Protein AF-A0A1S1JTV0-F1 (afdb_monomer)

Secondary structure (DSSP, 8-state):
--HHHHHHHHHHHHHHHT----------S-TTTTTGGGSTTS-----STTTTTHHHHHHHHHHHT-SSHHHHHHHHHHHHHTT-HHHHHHHHHHHHHHHHTTTTPPPP--HHHHHHHHHHHHHHHHHHH----TT--SHHHHHHHHHHHHHHHHHHHHHHHHHHHHHHHHHHHHHHHHHHHHHHHHHHHHHHHHHHHHHHHTSTTTHHHHHHHHHHHHHHHHHHHHHHHHHHHHHHHHHHHHHHHHHHHHHHHHHHHHT----

Foldseek 3Di:
DDPVVVVVVVVVVVVVVVDDDDDDDDDDDPPCPVPVVPPPPPQDDDDDPCPPQHLVNLVVVLVVLPFWLSSLVSLLVLCVVLVLVLLNVLSVVLNVLCVVLVTPDQQDQLVVLVVLLVVLVVVLVVLVVPADDPVDDDDVSVVSVVVSVLSSVLSNVSSVLSVLLSVLSNQLSVLSVVLRVLSRVLSVQSSSLSVQLSSLVVPPPCSPVVSNVSSCVSSVVSVVSSVVSVVVSVVSVVSSVVSNVVSVVVVVVSVVVVPPPPD

Nearest PDB structures (foldseek):
  4hks-assembly1_A  TM=3.734E-01  e=1.812E-01  Drosophila melanogaster
  8otz-assembly1_DQ  TM=3.461E-01  e=1.768E+00  Bos taurus
  6mrt-assembly1_A  TM=2.629E-01  e=1.528E+00  Escherichia coli K-12
  9cpb-assembly1_5T  TM=3.476E-01  e=4.439E+00  Bos taurus
  8f7n-assembly1_A-2  TM=2.413E-01  e=1.200E+00  Sinorhizobium meliloti

Solvent-accessible surface area (backbone atoms only — not comparable to full-atom values): 14489 Å² total; per-residue (Å²): 135,58,75,65,57,57,52,52,50,53,53,50,51,54,54,54,75,70,55,80,88,82,89,84,94,78,93,71,99,66,88,59,75,82,66,61,79,74,63,79,84,74,83,84,85,81,86,70,86,55,71,84,50,46,70,64,41,57,48,52,50,38,60,74,54,39,78,52,66,57,22,32,53,52,40,28,53,51,19,54,77,58,67,35,61,54,36,23,51,40,29,51,51,44,42,51,52,40,51,74,66,55,54,88,60,80,67,64,58,41,61,71,33,55,54,45,24,55,49,28,48,54,50,21,60,52,43,70,67,65,57,73,51,97,92,46,72,60,72,68,36,52,54,47,47,54,55,41,52,55,50,28,54,51,28,59,50,50,26,57,45,28,47,51,41,24,51,28,39,36,52,32,30,51,43,48,51,54,35,48,50,49,37,39,49,36,36,47,57,47,45,63,48,42,55,59,32,43,57,27,52,69,39,92,84,59,19,54,59,55,21,52,51,51,32,48,51,53,30,51,55,36,51,52,53,42,52,54,39,52,49,55,34,50,54,35,47,51,53,25,50,51,46,44,52,51,37,49,52,50,52,50,52,56,53,51,67,73,62,72,75,85,121

Sequence (263 aa):
MGLFDTYSDTMKNIGRFLQPPIPIAMPGPFGVMAEAGESITSVFSTIDTIREHGVDGLWNAASDVGEGLAATEFLLSKARIAKADILAAGLKSVLGMQVLCGGNAKPEMAQGYSDSAQRFNVVADNLEKAVPGAGWSGPAARAYTEANTNQVQRARTMPDIDLDVVMAVSMEANQLQTTRDVLSESATVMGNAIAPVLALQAIPRYGKMFAKTLEAGVTGSCIAGCLLHMEHLTEASEKATQSINNATQLYDQLANSCYSINM

Organism: NCBI:txid1908205

pLDDT: mean 71.17, std 21.61, range [22.73, 93.44]

Mean predicted aligned error: 13.83 Å

Radius of gyration: 29.22 Å; Cα contacts (8 Å, |Δi|>4): 218; chains: 1; bounding box: 70×44×88 Å

Structure (mmCIF, N/CA/C/O backbone):
data_AF-A0A1S1JTV0-F1
#
_entry.id   AF-A0A1S1JTV0-F1
#
loop_
_atom_site.group_PDB
_atom_site.id
_atom_site.type_symbol
_atom_site.label_atom_id
_atom_site.label_alt_id
_atom_site.label_comp_id
_atom_site.label_asym_id
_atom_site.label_entity_id
_atom_site.label_seq_id
_atom_site.pdbx_PDB_ins_code
_atom_site.Cartn_x
_atom_site.Cartn_y
_atom_site.Cartn_z
_atom_site.occupancy
_atom_site.B_iso_or_equiv
_atom_site.auth_seq_id
_atom_site.auth_comp_id
_atom_site.auth_asym_id
_atom_site.auth_atom_id
_atom_site.pdbx_PDB_model_num
ATOM 1 N N . MET A 1 1 ? -14.333 1.471 -29.746 1.00 38.50 1 MET A N 1
ATOM 2 C CA . MET A 1 1 ? -13.569 2.673 -29.352 1.00 38.50 1 MET A CA 1
ATOM 3 C C . MET A 1 1 ? -12.110 2.366 -29.618 1.00 38.50 1 MET A C 1
ATOM 5 O O . MET A 1 1 ? -11.703 1.252 -29.312 1.00 38.50 1 MET A O 1
ATOM 9 N N . GLY A 1 2 ? -11.411 3.221 -30.364 1.00 31.17 2 GLY A N 1
ATOM 10 C CA . GLY A 1 2 ? -10.157 2.848 -31.023 1.00 31.17 2 GLY A CA 1
ATOM 11 C C . GLY A 1 2 ? -8.948 2.969 -30.099 1.00 31.17 2 GLY A C 1
ATOM 12 O O . GLY A 1 2 ? -8.879 3.890 -29.300 1.00 31.17 2 GLY A O 1
ATOM 13 N N . LEU A 1 3 ? -7.965 2.078 -30.262 1.00 27.91 3 LEU A N 1
ATOM 14 C CA . LEU A 1 3 ? -6.668 2.072 -29.558 1.00 27.91 3 LEU A CA 1
ATOM 15 C C . LEU A 1 3 ? -5.930 3.434 -29.619 1.00 27.91 3 LEU A C 1
ATOM 17 O O . LEU A 1 3 ? -5.157 3.784 -28.731 1.00 27.91 3 LEU A O 1
ATOM 21 N N . PHE A 1 4 ? -6.200 4.218 -30.668 1.00 26.89 4 PHE A N 1
ATOM 22 C CA . PHE A 1 4 ? -5.688 5.576 -30.862 1.00 26.89 4 PHE A CA 1
ATOM 23 C C . PHE A 1 4 ? -6.325 6.615 -29.925 1.00 26.89 4 PHE A C 1
ATOM 25 O O . PHE A 1 4 ? -5.659 7.589 -29.578 1.00 26.89 4 PHE A O 1
ATOM 32 N N . ASP A 1 5 ? -7.566 6.399 -29.479 1.00 32.91 5 ASP A N 1
ATOM 33 C CA . ASP A 1 5 ? -8.238 7.268 -28.505 1.00 32.91 5 ASP A CA 1
ATOM 34 C C . ASP A 1 5 ? -7.593 7.092 -27.124 1.00 32.91 5 ASP A C 1
ATOM 36 O O . ASP A 1 5 ? -7.269 8.074 -26.461 1.00 32.91 5 ASP A O 1
ATOM 40 N N . THR A 1 6 ? -7.274 5.846 -26.748 1.00 37.53 6 THR A N 1
ATOM 41 C CA . THR A 1 6 ? -6.560 5.527 -25.502 1.00 37.53 6 THR A CA 1
ATOM 42 C C . THR A 1 6 ? -5.140 6.098 -25.504 1.00 37.53 6 THR A C 1
ATOM 44 O O . THR A 1 6 ? -4.738 6.720 -24.529 1.00 37.53 6 THR A O 1
ATOM 47 N N . TYR A 1 7 ? -4.405 5.991 -26.619 1.00 31.14 7 TYR A N 1
ATOM 48 C CA . TYR A 1 7 ? -3.082 6.614 -26.775 1.00 31.14 7 TYR A CA 1
ATOM 49 C C . TYR A 1 7 ? -3.138 8.152 -26.701 1.00 31.14 7 TYR A C 1
ATOM 51 O O . TYR A 1 7 ? -2.287 8.777 -26.066 1.00 31.14 7 TYR A O 1
ATOM 59 N N . SER A 1 8 ? -4.155 8.773 -27.316 1.00 31.23 8 SER A N 1
ATOM 60 C CA . SER A 1 8 ? -4.372 10.225 -27.249 1.00 31.23 8 SER A CA 1
ATOM 61 C C . SER A 1 8 ? -4.673 10.688 -25.824 1.00 31.23 8 SER A C 1
ATOM 63 O O . SER A 1 8 ? -4.153 11.720 -25.401 1.00 31.23 8 SER A O 1
ATOM 65 N N . ASP A 1 9 ? -5.454 9.918 -25.069 1.00 37.25 9 ASP A N 1
ATOM 66 C CA . ASP A 1 9 ? -5.807 10.244 -23.689 1.00 37.25 9 ASP A CA 1
ATOM 67 C C . ASP A 1 9 ? -4.634 10.038 -22.721 1.00 37.25 9 ASP A C 1
ATOM 69 O O . ASP A 1 9 ? -4.403 10.887 -21.857 1.00 37.25 9 ASP A O 1
ATOM 73 N N . THR A 1 10 ? -3.808 9.004 -22.916 1.00 36.06 10 THR A N 1
ATOM 74 C CA . THR A 1 10 ? -2.564 8.821 -22.150 1.00 36.06 10 THR A CA 1
ATOM 75 C C . THR A 1 10 ? -1.565 9.949 -22.431 1.00 36.06 10 THR A C 1
ATOM 77 O O . THR A 1 10 ? -1.016 10.531 -21.497 1.00 36.06 10 THR A O 1
ATOM 80 N N . MET A 1 11 ? -1.387 10.354 -23.694 1.00 35.28 11 MET A N 1
ATOM 81 C CA . MET A 1 11 ? -0.498 11.471 -24.054 1.00 35.28 11 MET A CA 1
ATOM 82 C C . MET A 1 11 ? -1.031 12.833 -23.576 1.00 35.28 11 MET A C 1
ATOM 84 O O . MET A 1 11 ? -0.248 13.697 -23.177 1.00 35.28 11 MET A O 1
ATOM 88 N N . LYS A 1 12 ? -2.357 13.030 -23.541 1.00 35.47 12 LYS A N 1
ATOM 89 C CA . LYS A 1 12 ? -2.983 14.224 -22.944 1.00 35.47 12 LYS A CA 1
ATOM 90 C C . LYS A 1 12 ? -2.821 14.269 -21.426 1.00 35.47 12 LYS A C 1
ATOM 92 O O . LYS A 1 12 ? -2.589 15.349 -20.889 1.00 35.47 12 LYS A O 1
ATOM 97 N N . ASN A 1 13 ? -2.904 13.131 -20.739 1.00 37.97 13 ASN A N 1
ATOM 98 C CA . ASN A 1 13 ? -2.671 13.061 -19.295 1.00 37.97 13 ASN A CA 1
ATOM 99 C C . ASN A 1 13 ? -1.207 13.342 -18.937 1.00 37.97 13 ASN A C 1
ATOM 101 O O . ASN A 1 13 ? -0.953 14.100 -18.003 1.00 37.97 13 ASN A O 1
ATOM 105 N N . ILE A 1 14 ? -0.260 12.858 -19.745 1.00 36.28 14 ILE A N 1
ATOM 106 C CA . ILE A 1 14 ? 1.164 13.210 -19.630 1.00 36.28 14 ILE A CA 1
ATOM 107 C C . ILE A 1 14 ? 1.372 14.722 -19.842 1.00 36.28 14 ILE A C 1
ATOM 109 O O . ILE A 1 14 ? 2.068 15.367 -19.061 1.00 36.28 14 ILE A O 1
ATOM 113 N N . GLY A 1 15 ? 0.708 15.328 -20.834 1.00 30.67 15 GLY A N 1
ATOM 114 C CA . GLY A 1 15 ? 0.749 16.781 -21.061 1.00 30.67 15 GLY A CA 1
ATOM 115 C C . GLY A 1 15 ? 0.132 17.610 -19.925 1.00 30.67 15 GLY A C 1
ATOM 116 O O . GLY A 1 15 ? 0.598 18.712 -19.638 1.00 30.67 15 GLY A O 1
ATOM 117 N N . ARG A 1 16 ? -0.879 17.070 -19.236 1.00 34.16 16 ARG A N 1
ATOM 118 C CA . ARG A 1 16 ? -1.535 17.710 -18.085 1.00 34.16 16 ARG A CA 1
ATOM 119 C C . ARG A 1 16 ? -0.686 17.643 -16.814 1.00 34.16 16 ARG A C 1
ATOM 121 O O . ARG A 1 16 ? -0.723 18.580 -16.027 1.00 34.16 16 ARG A O 1
ATOM 128 N N . PHE A 1 17 ? 0.106 16.583 -16.645 1.00 34.81 17 PHE A N 1
ATOM 129 C CA . PHE A 1 17 ? 1.065 16.443 -15.541 1.00 34.81 17 PHE A CA 1
ATOM 130 C C . PHE A 1 17 ? 2.277 17.386 -15.688 1.00 34.81 17 PHE A C 1
ATOM 132 O O . PHE A 1 17 ? 2.955 17.693 -14.711 1.00 34.81 17 PHE A O 1
ATOM 139 N N . LEU A 1 18 ? 2.527 17.883 -16.906 1.00 31.80 18 LEU A N 1
ATOM 140 C CA . LEU A 1 18 ? 3.621 18.804 -17.238 1.00 31.80 18 LEU A CA 1
ATOM 141 C C . LEU A 1 18 ? 3.214 20.291 -17.254 1.00 31.80 18 LEU A C 1
ATOM 143 O O . LEU A 1 18 ? 4.085 21.148 -17.398 1.00 31.80 18 LEU A O 1
ATOM 147 N N . GLN A 1 19 ? 1.927 20.629 -17.095 1.00 30.02 19 GLN A N 1
ATOM 148 C CA . GLN A 1 19 ? 1.470 22.020 -16.969 1.00 30.02 19 GLN A CA 1
ATOM 149 C C . GLN A 1 19 ? 1.310 22.418 -15.491 1.00 30.02 19 GLN A C 1
ATOM 151 O O . GLN A 1 19 ? 0.407 21.917 -14.820 1.00 30.02 19 GLN A O 1
ATOM 156 N N . PRO A 1 20 ? 2.132 23.344 -14.964 1.00 33.22 20 PRO A N 1
ATOM 157 C CA . PRO A 1 20 ? 2.007 23.791 -13.581 1.00 33.22 20 PRO A CA 1
ATOM 158 C C . PRO A 1 20 ? 0.899 24.853 -13.419 1.00 33.22 20 PRO A C 1
ATOM 160 O O . PRO A 1 20 ? 0.791 25.753 -14.257 1.00 33.22 20 PRO A O 1
ATOM 163 N N . PRO A 1 21 ? 0.135 24.865 -12.309 1.00 31.55 21 PRO A N 1
ATOM 164 C CA . PRO A 1 21 ? -0.596 26.051 -11.878 1.00 31.55 21 PRO A CA 1
ATOM 165 C C . PRO A 1 21 ? 0.337 26.974 -11.052 1.00 31.55 21 PRO A C 1
ATOM 167 O O . PRO A 1 21 ? 0.593 26.731 -9.882 1.00 31.55 21 PRO A O 1
ATOM 170 N N . ILE A 1 22 ? 0.901 27.980 -11.736 1.00 31.41 22 ILE A N 1
ATOM 171 C CA . ILE A 1 22 ? 1.460 29.320 -11.366 1.00 31.41 22 ILE A CA 1
ATOM 172 C C . ILE A 1 22 ? 1.369 29.787 -9.869 1.00 31.41 22 ILE A C 1
ATOM 174 O O . ILE A 1 22 ? 0.346 29.493 -9.254 1.00 31.41 22 ILE A O 1
ATOM 178 N N . PRO A 1 23 ? 2.224 30.704 -9.303 1.00 41.50 23 PRO A N 1
ATOM 179 C CA . PRO A 1 23 ? 3.611 31.158 -9.592 1.00 41.50 23 PRO A CA 1
ATOM 180 C C . PRO A 1 23 ? 4.538 31.211 -8.339 1.00 41.50 23 PRO A C 1
ATOM 182 O O . PRO A 1 23 ? 4.196 31.899 -7.385 1.00 41.50 23 PRO A O 1
ATOM 185 N N . ILE A 1 24 ? 5.782 30.709 -8.363 1.00 27.44 24 ILE A N 1
ATOM 186 C CA . ILE A 1 24 ? 6.882 31.328 -7.577 1.00 27.44 24 ILE A CA 1
ATOM 187 C C . ILE A 1 24 ? 8.195 31.195 -8.354 1.00 27.44 24 ILE A C 1
ATOM 189 O O . ILE A 1 24 ? 8.601 30.111 -8.762 1.00 27.44 24 ILE A O 1
ATOM 193 N N . ALA A 1 25 ? 8.840 32.337 -8.573 1.00 29.66 25 ALA A N 1
ATOM 194 C CA . ALA A 1 25 ? 10.136 32.472 -9.209 1.00 29.66 25 ALA A CA 1
ATOM 195 C C . ALA A 1 25 ? 11.263 31.853 -8.363 1.00 29.66 25 ALA A C 1
ATOM 197 O O . ALA A 1 25 ? 11.464 32.270 -7.227 1.00 29.66 25 ALA A O 1
ATOM 198 N N . MET A 1 26 ? 12.057 30.956 -8.955 1.00 24.81 26 MET A N 1
ATOM 199 C CA . MET A 1 26 ? 13.500 30.838 -8.700 1.00 24.81 26 MET A CA 1
ATOM 200 C C . MET A 1 26 ? 14.219 30.302 -9.955 1.00 24.81 26 MET A C 1
ATOM 202 O O . MET A 1 26 ? 13.713 29.380 -10.594 1.00 24.81 26 MET A O 1
ATOM 206 N N . PRO A 1 27 ? 15.384 30.862 -10.333 1.00 33.38 27 PRO A N 1
ATOM 207 C CA . PRO A 1 27 ? 16.149 30.436 -11.501 1.00 33.38 27 PRO A CA 1
ATOM 208 C C . PRO A 1 27 ? 17.120 29.292 -11.139 1.00 33.38 27 PRO A C 1
ATOM 210 O O . PRO A 1 27 ? 17.945 29.436 -10.240 1.00 33.38 27 PRO A O 1
ATOM 213 N N . GLY A 1 28 ? 17.045 28.161 -11.849 1.00 22.73 28 GLY A N 1
ATOM 214 C CA . GLY A 1 28 ? 17.923 26.987 -11.691 1.00 22.73 28 GLY A CA 1
ATOM 215 C C . GLY A 1 28 ? 17.725 25.968 -12.831 1.00 22.73 28 GLY A C 1
ATOM 216 O O . GLY A 1 28 ? 16.690 25.995 -13.489 1.00 22.73 28 GLY A O 1
ATOM 217 N N . PRO A 1 29 ? 18.698 25.089 -13.127 1.00 29.70 29 PRO A N 1
ATOM 218 C CA . PRO A 1 29 ? 19.276 24.859 -14.463 1.00 29.70 29 PRO A CA 1
ATOM 219 C C . PRO A 1 29 ? 18.496 23.921 -15.409 1.00 29.70 29 PRO A C 1
ATOM 221 O O . PRO A 1 29 ? 19.083 23.347 -16.322 1.00 29.70 29 PRO A O 1
ATOM 224 N N . PHE A 1 30 ? 17.183 23.764 -15.238 1.00 30.16 30 PHE A N 1
ATOM 225 C CA . PHE A 1 30 ? 16.369 22.802 -15.999 1.00 30.16 30 PHE A CA 1
ATOM 226 C C . PHE A 1 30 ? 15.360 23.453 -16.955 1.00 30.16 30 PHE A C 1
ATOM 228 O O . PHE A 1 30 ? 14.289 22.912 -17.221 1.00 30.16 30 PHE A O 1
ATOM 235 N N . GLY A 1 31 ? 15.733 24.589 -17.547 1.00 24.83 31 GLY A N 1
ATOM 236 C CA . GLY A 1 31 ? 14.949 25.304 -18.565 1.00 24.83 31 GLY A CA 1
ATOM 237 C C . GLY A 1 31 ? 14.823 24.612 -19.932 1.00 24.83 31 GLY A C 1
ATOM 238 O O . GLY A 1 31 ? 14.544 25.293 -20.908 1.00 24.83 31 GLY A O 1
ATOM 239 N N . VAL A 1 32 ? 15.027 23.295 -20.033 1.00 30.75 32 VAL A N 1
ATOM 240 C CA . VAL A 1 32 ? 14.994 22.542 -21.307 1.00 30.75 32 VAL A CA 1
ATOM 241 C C . VAL A 1 32 ? 13.935 21.434 -21.359 1.00 30.75 32 VAL A C 1
ATOM 243 O O . VAL A 1 32 ? 13.793 20.767 -22.380 1.00 30.75 32 VAL A O 1
ATOM 246 N N . MET A 1 33 ? 13.113 21.262 -20.317 1.00 32.97 33 MET A N 1
ATOM 247 C CA . MET A 1 33 ? 12.036 20.254 -20.339 1.00 32.97 33 MET A CA 1
ATOM 248 C C . MET A 1 33 ? 10.799 20.662 -21.162 1.00 32.97 33 MET A C 1
ATOM 250 O O . MET A 1 33 ? 9.911 19.840 -21.360 1.00 32.97 33 MET A O 1
ATOM 254 N N . ALA A 1 34 ? 10.752 21.887 -21.699 1.00 31.48 34 ALA A N 1
ATOM 255 C CA . ALA A 1 34 ? 9.715 22.307 -22.648 1.00 31.48 34 ALA A CA 1
ATOM 256 C C . ALA A 1 34 ? 10.050 21.971 -24.119 1.00 31.48 34 ALA A C 1
ATOM 258 O O . ALA A 1 34 ? 9.148 21.964 -24.949 1.00 31.48 34 ALA A O 1
ATOM 259 N N . GLU A 1 35 ? 11.305 21.639 -24.452 1.00 33.12 35 GLU A N 1
ATOM 260 C CA . GLU A 1 35 ? 11.730 21.352 -25.839 1.00 33.12 35 GLU A CA 1
ATOM 261 C C . GLU A 1 35 ? 11.886 19.851 -26.151 1.00 33.12 35 GLU A C 1
ATOM 263 O O . GLU A 1 35 ? 12.004 19.462 -27.310 1.00 33.12 35 GLU A O 1
ATOM 268 N N . ALA A 1 36 ? 11.826 18.964 -25.151 1.00 35.62 36 ALA A N 1
ATOM 269 C CA . ALA A 1 36 ? 11.926 17.516 -25.383 1.00 35.62 36 ALA A CA 1
ATOM 270 C C . ALA A 1 36 ? 10.631 16.884 -25.943 1.00 35.62 36 ALA A C 1
ATOM 272 O O . ALA A 1 36 ? 10.678 15.787 -26.508 1.00 35.62 36 ALA A O 1
ATOM 273 N N . GLY A 1 37 ? 9.493 17.582 -25.827 1.00 29.94 37 GLY A N 1
ATOM 274 C CA . GLY A 1 37 ? 8.170 17.115 -26.260 1.00 29.94 37 GLY A CA 1
ATOM 275 C C . GLY A 1 37 ? 7.989 16.988 -27.777 1.00 29.94 37 GLY A C 1
ATOM 276 O O . GLY A 1 37 ? 7.089 16.279 -28.217 1.00 29.94 37 GLY A O 1
ATOM 277 N N . GLU A 1 38 ? 8.858 17.603 -28.585 1.00 31.27 38 GLU A N 1
ATOM 278 C CA . GLU A 1 38 ? 8.743 17.577 -30.052 1.00 31.27 38 GLU A CA 1
ATOM 279 C C . GLU A 1 38 ? 9.605 16.497 -30.738 1.00 31.27 38 GLU A C 1
ATOM 281 O O . GLU A 1 38 ? 9.455 16.255 -31.934 1.00 31.27 38 GLU A O 1
ATOM 286 N N . SER A 1 39 ? 10.487 15.790 -30.015 1.00 35.34 39 SER A N 1
ATOM 287 C CA . SER A 1 39 ? 11.454 14.867 -30.649 1.00 35.34 39 SER A CA 1
ATOM 288 C C . SER A 1 39 ? 10.987 13.408 -30.798 1.00 35.34 39 SER A C 1
ATOM 290 O O . SER A 1 39 ? 11.610 12.632 -31.526 1.00 35.34 39 SER A O 1
ATOM 292 N N . ILE A 1 40 ? 9.872 13.026 -30.162 1.00 38.97 40 ILE A N 1
ATOM 293 C CA . ILE A 1 40 ? 9.411 11.624 -30.075 1.00 38.97 40 ILE A CA 1
ATOM 294 C C . ILE A 1 40 ? 8.767 11.140 -31.393 1.00 38.97 40 ILE A C 1
ATOM 296 O O . ILE A 1 40 ? 8.669 9.941 -31.646 1.00 38.97 40 ILE A O 1
ATOM 300 N N . THR A 1 41 ? 8.406 12.051 -32.298 1.00 31.95 41 THR A N 1
ATOM 301 C CA . THR A 1 41 ? 7.697 11.739 -33.550 1.00 31.95 41 THR A CA 1
ATOM 302 C C . THR A 1 41 ? 8.597 11.327 -34.724 1.00 31.95 41 THR A C 1
ATOM 304 O O . THR A 1 41 ? 8.068 10.936 -35.761 1.00 31.95 41 THR A O 1
ATOM 307 N N . SER A 1 42 ? 9.935 11.385 -34.614 1.00 34.31 42 SER A N 1
ATOM 308 C CA . SER A 1 42 ? 10.831 11.230 -35.785 1.00 34.31 42 SER A CA 1
ATOM 309 C C . SER A 1 42 ? 11.647 9.929 -35.879 1.00 34.31 42 SER A C 1
ATOM 311 O O . SER A 1 42 ? 12.412 9.762 -36.827 1.00 34.31 42 SER A O 1
ATOM 313 N N . VAL A 1 43 ? 11.483 8.963 -34.967 1.00 36.16 43 VAL A N 1
ATOM 314 C CA . VAL A 1 43 ? 12.397 7.797 -34.865 1.00 36.16 43 VAL A CA 1
ATOM 315 C C . VAL A 1 43 ? 11.787 6.493 -35.414 1.00 36.16 43 VAL A C 1
ATOM 317 O O . VAL A 1 43 ? 11.917 5.430 -34.815 1.00 36.16 43 VAL A O 1
ATOM 320 N N . PHE A 1 44 ? 11.137 6.541 -36.584 1.00 37.28 44 PHE A N 1
ATOM 321 C CA . PHE A 1 44 ? 10.631 5.337 -37.270 1.00 37.28 44 PHE A CA 1
ATOM 322 C C . PHE A 1 44 ? 11.237 5.148 -38.671 1.00 37.28 44 PHE A C 1
ATOM 324 O O . PHE A 1 44 ? 10.662 5.556 -39.673 1.00 37.28 44 PHE A O 1
ATOM 331 N N . SER A 1 45 ? 12.414 4.514 -38.725 1.00 34.19 45 SER A N 1
ATOM 332 C CA . SER A 1 45 ? 12.974 3.675 -39.817 1.00 34.19 45 SER A CA 1
ATOM 333 C C . SER A 1 45 ? 14.360 3.201 -39.316 1.00 34.19 45 SER A C 1
ATOM 335 O O . SER A 1 45 ? 15.097 4.019 -38.780 1.00 34.19 45 SER A O 1
ATOM 337 N N . THR A 1 46 ? 14.839 1.950 -39.308 1.00 35.94 46 THR A N 1
ATOM 338 C CA . THR A 1 46 ? 14.784 0.763 -40.190 1.00 35.94 46 THR A CA 1
ATOM 339 C C . THR A 1 46 ? 15.364 -0.404 -39.332 1.00 35.94 46 THR A C 1
ATOM 341 O O . THR A 1 46 ? 16.373 -0.180 -38.668 1.00 35.94 46 THR A O 1
ATOM 344 N N . ILE A 1 47 ? 14.638 -1.501 -39.036 1.00 47.03 47 ILE A N 1
ATOM 345 C CA . ILE A 1 47 ? 14.606 -2.837 -39.708 1.00 47.03 47 ILE A CA 1
ATOM 346 C C . ILE A 1 47 ? 15.961 -3.577 -39.559 1.00 47.03 47 ILE A C 1
ATOM 348 O O . ILE A 1 47 ? 16.960 -3.118 -40.088 1.00 47.03 47 ILE A O 1
ATOM 352 N N . ASP A 1 48 ? 16.124 -4.621 -38.731 1.00 37.25 48 ASP A N 1
ATOM 353 C CA . ASP A 1 48 ? 15.554 -5.972 -38.918 1.00 37.25 48 ASP A CA 1
ATOM 354 C C . ASP A 1 48 ? 15.171 -6.730 -37.619 1.00 37.25 48 ASP A C 1
ATOM 356 O O . ASP A 1 48 ? 14.433 -7.709 -37.682 1.00 37.25 48 ASP A O 1
ATOM 360 N N . THR A 1 49 ? 15.559 -6.277 -36.421 1.00 39.09 49 THR A N 1
ATOM 361 C CA . THR A 1 49 ? 15.185 -6.952 -35.147 1.00 39.09 49 THR A CA 1
ATOM 362 C C . THR A 1 49 ? 13.754 -6.625 -34.682 1.00 39.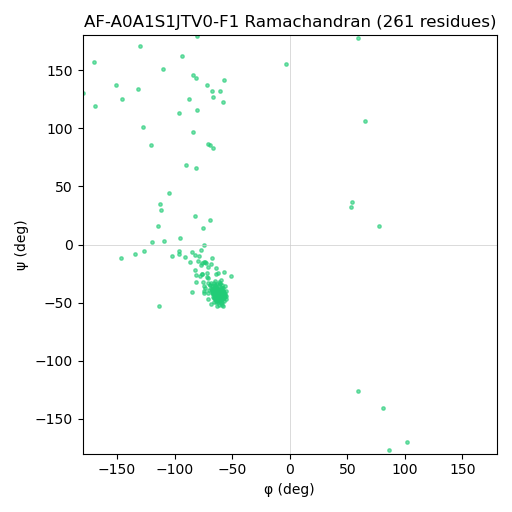09 49 THR A C 1
ATOM 364 O O . THR A 1 49 ? 13.187 -7.303 -33.832 1.00 39.09 49 THR A O 1
ATOM 367 N N . ILE A 1 50 ? 13.140 -5.597 -35.278 1.00 41.06 50 ILE A N 1
ATOM 368 C CA . ILE A 1 50 ? 11.742 -5.175 -35.066 1.00 41.06 50 ILE A CA 1
ATOM 369 C C . ILE A 1 50 ? 10.755 -6.146 -35.753 1.00 41.06 50 ILE A C 1
ATOM 371 O O . ILE A 1 50 ? 9.565 -6.139 -35.444 1.00 41.06 50 ILE A O 1
ATOM 375 N N . ARG A 1 51 ? 11.237 -7.010 -36.661 1.00 40.25 51 ARG A N 1
ATOM 376 C CA . ARG A 1 51 ? 10.393 -7.772 -37.591 1.00 40.25 51 ARG A CA 1
ATOM 377 C C . ARG A 1 51 ? 9.657 -8.965 -36.980 1.00 40.25 51 ARG A C 1
ATOM 379 O O . ARG A 1 51 ? 8.615 -9.320 -37.516 1.00 40.25 51 ARG A O 1
ATOM 386 N N . GLU A 1 52 ? 10.136 -9.574 -35.895 1.00 43.34 52 GLU A N 1
ATOM 387 C CA . GLU A 1 52 ? 9.442 -10.755 -35.360 1.00 43.34 52 GLU A CA 1
ATOM 388 C C . GLU A 1 52 ? 8.286 -10.403 -34.415 1.00 43.34 52 GLU A C 1
ATOM 390 O O . GLU A 1 52 ? 7.227 -11.005 -34.575 1.00 43.34 52 GLU A O 1
ATOM 395 N N . HIS A 1 53 ? 8.398 -9.412 -33.514 1.00 42.88 53 HIS A N 1
ATOM 396 C CA . HIS A 1 53 ? 7.317 -9.074 -32.557 1.00 42.88 53 HIS A CA 1
ATOM 397 C C . HIS A 1 53 ? 6.978 -7.573 -32.399 1.00 42.88 53 HIS A C 1
ATOM 399 O O . HIS A 1 53 ? 5.969 -7.267 -31.777 1.00 42.88 53 HIS A O 1
ATOM 405 N N . GLY A 1 54 ? 7.735 -6.626 -32.968 1.00 46.91 54 GLY A N 1
ATOM 406 C CA . GLY A 1 54 ? 7.434 -5.187 -32.854 1.00 46.91 54 GLY A CA 1
ATOM 407 C C . GLY A 1 54 ? 7.397 -4.622 -31.418 1.00 46.91 54 GLY A C 1
ATOM 408 O O . GLY A 1 54 ? 7.565 -5.335 -30.430 1.00 46.91 54 GLY A O 1
ATOM 409 N N . VAL A 1 55 ? 7.181 -3.307 -31.300 1.00 45.00 55 VAL A N 1
ATOM 410 C CA . VAL A 1 55 ? 6.887 -2.634 -30.016 1.00 45.00 55 VAL A CA 1
ATOM 411 C C . VAL A 1 55 ? 5.612 -3.238 -29.408 1.00 45.00 55 VAL A C 1
ATOM 413 O O . VAL A 1 55 ? 5.567 -3.535 -28.219 1.00 45.00 55 VAL A O 1
ATOM 416 N N . ASP A 1 56 ? 4.635 -3.550 -30.261 1.00 42.19 56 ASP A N 1
ATOM 417 C CA . ASP A 1 56 ? 3.339 -4.137 -29.912 1.00 42.19 56 ASP A CA 1
ATOM 418 C C . ASP A 1 56 ? 3.439 -5.522 -29.254 1.00 42.19 56 ASP A C 1
ATOM 420 O O . ASP A 1 56 ? 2.633 -5.848 -28.392 1.00 42.19 56 ASP A O 1
ATOM 424 N N . GLY A 1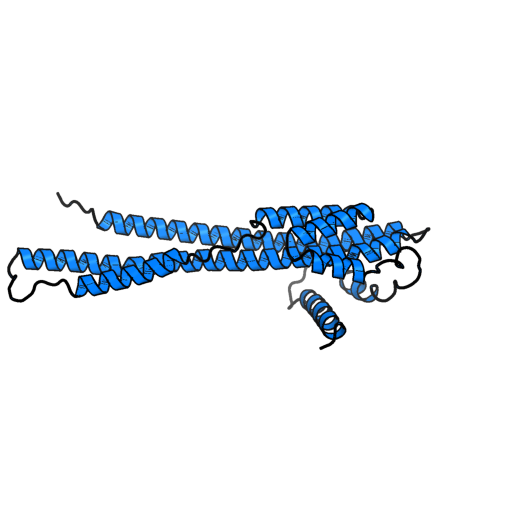 57 ? 4.434 -6.345 -29.593 1.00 45.78 57 GLY A N 1
ATOM 425 C CA . GLY A 1 57 ? 4.625 -7.659 -28.974 1.00 45.78 57 GLY A CA 1
ATOM 426 C C . GLY A 1 57 ? 5.270 -7.597 -27.592 1.00 45.78 57 GLY A C 1
ATOM 427 O O . GLY A 1 57 ? 5.009 -8.467 -26.766 1.00 45.78 57 GLY A O 1
ATOM 428 N N . LEU A 1 58 ? 6.066 -6.562 -27.298 1.00 49.28 58 LEU A N 1
ATOM 429 C CA . LEU A 1 58 ? 6.515 -6.292 -25.927 1.00 49.28 58 LEU A CA 1
ATOM 430 C C . LEU A 1 58 ? 5.330 -5.868 -25.053 1.00 49.28 58 LEU A C 1
ATOM 432 O O . LEU A 1 58 ? 5.226 -6.310 -23.913 1.00 49.28 58 LEU A O 1
ATOM 436 N N . TRP A 1 59 ? 4.436 -5.058 -25.614 1.00 51.31 59 TRP A N 1
ATOM 437 C CA . TRP A 1 59 ? 3.239 -4.557 -24.951 1.00 51.31 59 TRP A CA 1
ATOM 438 C C . TRP A 1 59 ? 2.165 -5.609 -24.734 1.00 51.31 59 TRP A C 1
ATOM 440 O O . TRP A 1 59 ? 1.675 -5.742 -23.619 1.00 51.31 59 TRP A O 1
ATOM 450 N N . ASN A 1 60 ? 1.850 -6.400 -25.758 1.00 50.69 60 ASN A N 1
ATOM 451 C CA . ASN A 1 60 ? 0.936 -7.530 -25.630 1.00 50.69 60 ASN A CA 1
ATOM 452 C C . ASN A 1 60 ? 1.495 -8.550 -24.635 1.00 50.69 60 ASN A C 1
ATOM 454 O O . ASN A 1 60 ? 0.763 -9.007 -23.773 1.00 50.69 60 ASN A O 1
ATOM 458 N N . ALA A 1 61 ? 2.806 -8.821 -24.656 1.00 49.06 61 ALA A N 1
ATOM 459 C CA . ALA A 1 61 ? 3.413 -9.719 -23.679 1.00 49.06 61 ALA A CA 1
ATOM 460 C C . ALA A 1 61 ? 3.442 -9.139 -22.253 1.00 49.06 61 ALA A C 1
ATOM 462 O O . ALA A 1 61 ? 3.279 -9.890 -21.303 1.00 49.06 61 ALA A O 1
ATOM 463 N N . ALA A 1 62 ? 3.631 -7.828 -22.075 1.00 46.56 62 ALA A N 1
ATOM 464 C CA . ALA A 1 62 ? 3.538 -7.192 -20.758 1.00 46.56 62 ALA A CA 1
ATOM 465 C C . ALA A 1 62 ? 2.089 -7.166 -20.240 1.00 46.56 62 ALA A C 1
ATOM 467 O O . ALA A 1 62 ? 1.861 -7.443 -19.069 1.00 46.56 62 ALA A O 1
ATOM 468 N N . SER A 1 63 ? 1.116 -6.917 -21.122 1.00 50.97 63 SER A N 1
ATOM 469 C CA . SER A 1 63 ? -0.317 -7.000 -20.821 1.00 50.97 63 SER A CA 1
ATOM 470 C C . SER A 1 63 ? -0.754 -8.433 -20.491 1.00 50.97 63 SER A C 1
ATOM 472 O O . SER A 1 63 ? -1.571 -8.627 -19.595 1.00 50.97 63 SER A O 1
ATOM 474 N N . ASP A 1 64 ? -0.199 -9.438 -21.174 1.00 50.44 64 ASP A N 1
ATOM 475 C CA . ASP A 1 64 ? -0.483 -10.863 -20.943 1.00 50.44 64 ASP A CA 1
ATOM 476 C C . ASP A 1 64 ? 0.133 -11.382 -19.631 1.00 50.44 64 ASP A C 1
ATOM 478 O O . ASP A 1 64 ? -0.356 -12.354 -19.055 1.00 50.44 64 ASP A O 1
ATOM 482 N N . VAL A 1 65 ? 1.200 -10.741 -19.137 1.00 54.72 65 VAL A N 1
ATOM 483 C CA . VAL A 1 65 ? 1.867 -11.088 -17.867 1.00 54.72 65 VAL A CA 1
ATOM 484 C C . VAL A 1 65 ? 1.104 -10.544 -16.641 1.00 54.72 65 VAL A C 1
ATOM 486 O O . VAL A 1 65 ? 1.367 -10.970 -15.514 1.00 54.72 65 VAL A O 1
ATOM 489 N N . GLY A 1 66 ? 0.094 -9.691 -16.850 1.00 59.47 66 GLY A N 1
ATOM 490 C CA . GLY A 1 66 ? -0.719 -9.076 -15.796 1.00 59.47 66 GLY A CA 1
ATOM 491 C C . GLY A 1 66 ? -0.105 -7.789 -15.235 1.00 59.47 66 GLY A C 1
ATOM 492 O O . GLY A 1 66 ? 0.925 -7.327 -15.705 1.00 59.47 66 GLY A O 1
ATOM 493 N N . GLU A 1 67 ? -0.737 -7.185 -14.228 1.00 65.06 67 GLU A N 1
ATOM 494 C CA . GLU A 1 67 ? -0.276 -5.929 -13.613 1.00 65.06 67 GLU A CA 1
ATOM 495 C C . GLU A 1 67 ? 0.612 -6.164 -12.374 1.00 65.06 67 GLU A C 1
ATOM 497 O O . GLU A 1 67 ? 0.613 -7.237 -11.761 1.00 65.06 67 GLU A O 1
ATOM 502 N N . GLY A 1 68 ? 1.371 -5.140 -11.974 1.00 71.88 68 GLY A N 1
ATOM 503 C CA . GLY A 1 68 ? 2.170 -5.167 -10.747 1.00 71.88 68 GLY A CA 1
ATOM 504 C C . GLY A 1 68 ? 3.506 -5.902 -10.894 1.00 71.88 68 GLY A C 1
ATOM 505 O O . GLY A 1 68 ? 4.200 -5.761 -11.900 1.00 71.88 68 GLY A O 1
ATOM 506 N N . LEU A 1 69 ? 3.903 -6.661 -9.863 1.00 80.94 69 LEU A N 1
ATOM 507 C CA . LEU A 1 69 ? 5.263 -7.217 -9.740 1.00 80.94 69 LEU A CA 1
ATOM 508 C C . LEU A 1 69 ? 5.701 -8.063 -10.947 1.00 80.94 69 LEU A C 1
ATOM 510 O O . LEU A 1 69 ? 6.818 -7.903 -11.435 1.00 80.94 69 LEU A O 1
ATOM 514 N N . ALA A 1 70 ? 4.822 -8.936 -11.446 1.00 81.06 70 ALA A N 1
ATOM 515 C CA . ALA A 1 70 ? 5.142 -9.845 -12.547 1.00 81.06 70 ALA A CA 1
ATOM 516 C C . ALA A 1 70 ? 5.432 -9.089 -13.857 1.00 81.06 70 ALA A C 1
ATOM 518 O O . ALA A 1 70 ? 6.399 -9.409 -14.553 1.00 81.06 70 ALA A O 1
ATOM 519 N N . ALA A 1 71 ? 4.653 -8.043 -14.162 1.00 79.19 71 ALA A N 1
ATOM 520 C CA . ALA A 1 71 ? 4.909 -7.171 -15.308 1.00 79.19 71 ALA A CA 1
ATOM 521 C C . ALA A 1 71 ? 6.249 -6.443 -15.167 1.00 79.19 71 ALA A C 1
ATOM 523 O O . ALA A 1 71 ? 7.053 -6.445 -16.102 1.00 79.19 71 ALA A O 1
ATOM 524 N N . THR A 1 72 ? 6.536 -5.872 -13.994 1.00 82.38 72 THR A N 1
ATOM 525 C CA . THR A 1 72 ? 7.811 -5.185 -13.747 1.00 82.38 72 THR A CA 1
ATOM 526 C C . THR A 1 72 ? 9.004 -6.138 -13.894 1.00 82.38 72 THR A C 1
ATOM 528 O O . THR A 1 72 ? 10.005 -5.777 -14.517 1.00 82.38 72 THR A O 1
ATOM 531 N N . GLU A 1 73 ? 8.915 -7.371 -13.383 1.00 85.44 73 GLU A N 1
ATOM 532 C CA . GLU A 1 73 ? 9.952 -8.403 -13.542 1.00 85.44 73 GLU A CA 1
ATOM 533 C C . GLU A 1 73 ? 10.167 -8.801 -15.006 1.00 85.44 73 GLU A C 1
ATOM 535 O O . GLU A 1 73 ? 11.309 -8.940 -15.464 1.00 85.44 73 GLU A O 1
ATOM 540 N N . PHE A 1 74 ? 9.078 -8.945 -15.761 1.00 79.25 74 PHE A N 1
ATOM 541 C CA . PHE A 1 74 ? 9.135 -9.230 -17.187 1.00 79.25 74 PHE A CA 1
ATOM 542 C C . PHE A 1 74 ? 9.830 -8.101 -17.956 1.00 79.25 74 PHE A C 1
ATOM 544 O O . PHE A 1 74 ? 10.783 -8.356 -18.700 1.00 79.25 74 PHE A O 1
ATOM 551 N N . LEU A 1 75 ? 9.427 -6.848 -17.730 1.00 82.44 75 LEU A N 1
ATOM 552 C CA . LEU A 1 75 ? 10.041 -5.675 -18.357 1.00 82.44 75 LEU A CA 1
ATOM 553 C C . LEU A 1 75 ? 11.516 -5.532 -17.968 1.00 82.44 75 LEU A C 1
ATOM 555 O O . LEU A 1 75 ? 12.359 -5.252 -18.821 1.00 82.44 75 LEU A O 1
ATOM 559 N N . LEU A 1 76 ? 11.861 -5.810 -16.709 1.00 84.94 76 LEU A N 1
ATOM 560 C CA . LEU A 1 76 ? 13.241 -5.832 -16.229 1.00 84.94 76 LEU A CA 1
ATOM 561 C C . LEU A 1 76 ? 14.089 -6.861 -16.988 1.00 84.94 76 LEU A C 1
ATOM 563 O O . LEU A 1 76 ? 15.214 -6.564 -17.399 1.00 84.94 76 LEU A O 1
ATOM 567 N N . SER A 1 77 ? 13.555 -8.064 -17.202 1.00 78.81 77 SER A N 1
ATOM 568 C CA . SER A 1 77 ? 14.213 -9.095 -18.009 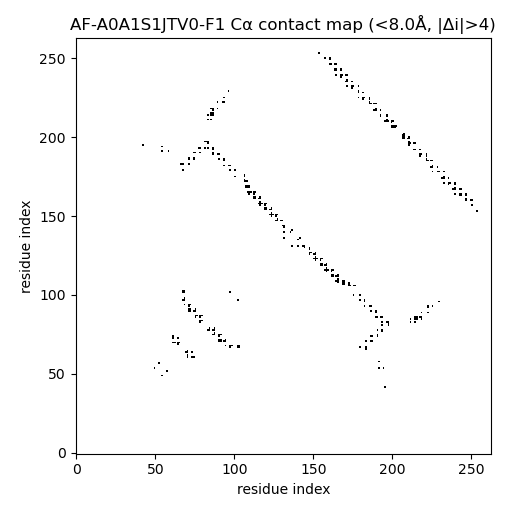1.00 78.81 77 SER A CA 1
ATOM 569 C C . SER A 1 77 ? 14.464 -8.605 -19.440 1.00 78.81 77 SER A C 1
ATOM 571 O O . SER A 1 77 ? 15.582 -8.710 -19.953 1.00 78.81 77 SER A O 1
ATOM 573 N N . LYS A 1 78 ? 13.463 -7.973 -20.062 1.00 79.19 78 LYS A N 1
ATOM 574 C CA . LYS A 1 78 ? 13.572 -7.418 -21.420 1.00 79.19 78 LYS A CA 1
ATOM 575 C C . LYS A 1 78 ? 14.597 -6.288 -21.512 1.00 79.19 78 LYS A C 1
ATOM 577 O O . LYS A 1 78 ? 15.411 -6.296 -22.434 1.00 79.19 78 LYS A O 1
ATOM 582 N N . ALA A 1 79 ? 14.630 -5.378 -20.539 1.00 79.94 79 ALA A N 1
ATOM 583 C CA . ALA A 1 79 ? 15.607 -4.291 -20.491 1.00 79.94 79 ALA A CA 1
ATOM 584 C C . ALA A 1 79 ? 17.050 -4.821 -20.412 1.00 79.94 79 ALA A C 1
ATOM 586 O O . ALA A 1 79 ? 17.937 -4.312 -21.099 1.00 79.94 79 ALA A O 1
ATOM 587 N N . ARG A 1 80 ? 17.287 -5.892 -19.640 1.00 78.69 80 ARG A N 1
ATOM 588 C CA . ARG A 1 80 ? 18.604 -6.554 -19.572 1.00 78.69 80 ARG A CA 1
ATOM 589 C C . ARG A 1 80 ? 19.006 -7.184 -20.900 1.00 78.69 80 ARG A C 1
ATOM 591 O O . ARG A 1 80 ? 20.146 -7.018 -21.326 1.00 78.69 80 ARG A O 1
ATOM 598 N N . ILE A 1 81 ? 18.083 -7.880 -21.566 1.00 74.88 81 ILE A N 1
ATOM 599 C CA . ILE A 1 81 ? 18.334 -8.473 -22.891 1.00 74.88 81 ILE A CA 1
ATOM 600 C C . ILE A 1 81 ? 18.674 -7.372 -23.909 1.00 74.88 81 ILE A C 1
ATOM 602 O O . ILE A 1 81 ? 19.599 -7.531 -24.704 1.00 74.88 81 ILE A O 1
ATOM 606 N N . ALA A 1 82 ? 17.990 -6.229 -23.827 1.00 73.31 82 ALA A N 1
ATOM 607 C CA . ALA A 1 82 ? 18.233 -5.050 -24.655 1.00 73.31 82 ALA A CA 1
ATOM 608 C C . ALA A 1 82 ? 19.499 -4.251 -24.284 1.00 73.31 82 ALA A C 1
ATOM 610 O O . ALA A 1 82 ? 19.781 -3.242 -24.926 1.00 73.31 82 ALA A O 1
ATOM 611 N N . LYS A 1 83 ? 20.262 -4.664 -23.256 1.00 83.12 83 LYS A N 1
ATOM 612 C CA . LYS A 1 83 ? 21.427 -3.926 -22.722 1.00 83.12 83 LYS A CA 1
ATOM 613 C C . LYS A 1 83 ? 21.102 -2.468 -22.360 1.00 83.12 83 LYS A C 1
ATOM 615 O O . LYS A 1 83 ? 21.941 -1.573 -22.477 1.00 83.12 83 LYS A O 1
ATOM 620 N N . ALA A 1 84 ? 19.865 -2.227 -21.932 1.00 83.94 84 ALA A N 1
ATOM 621 C CA . ALA A 1 84 ? 19.387 -0.934 -21.468 1.00 83.94 84 ALA A CA 1
ATOM 622 C C . ALA A 1 84 ? 19.622 -0.810 -19.956 1.00 83.94 84 ALA A C 1
ATOM 624 O O . ALA A 1 84 ? 18.690 -0.882 -19.155 1.00 83.94 84 ALA A O 1
ATOM 625 N N . ASP A 1 85 ? 20.892 -0.719 -19.555 1.00 89.06 85 ASP A N 1
ATOM 626 C CA . ASP A 1 85 ? 21.304 -0.878 -18.153 1.00 89.06 85 ASP A CA 1
ATOM 627 C C . ASP A 1 85 ? 20.650 0.128 -17.196 1.00 89.06 85 ASP A C 1
ATOM 629 O O . ASP A 1 85 ? 20.344 -0.232 -16.059 1.00 89.06 85 ASP A O 1
ATOM 633 N N . ILE A 1 86 ? 20.415 1.371 -17.636 1.00 87.62 86 ILE A N 1
ATOM 634 C CA . ILE A 1 86 ? 19.831 2.403 -16.769 1.00 87.62 86 ILE A CA 1
ATOM 635 C C . ILE A 1 86 ? 18.332 2.131 -16.574 1.00 87.62 86 ILE A C 1
ATOM 637 O O . ILE A 1 86 ? 17.859 2.163 -15.440 1.00 87.62 86 ILE A O 1
ATOM 641 N N . LEU A 1 87 ? 17.613 1.747 -17.636 1.00 86.12 87 LEU A N 1
ATOM 642 C CA . LEU A 1 87 ? 16.213 1.310 -17.531 1.00 86.12 87 LEU A CA 1
ATOM 643 C C . LEU A 1 87 ? 16.084 0.048 -16.671 1.00 86.12 87 LEU A C 1
ATOM 645 O O . LEU A 1 87 ? 15.195 -0.039 -15.831 1.00 86.12 87 LEU A O 1
ATOM 649 N N . ALA A 1 88 ? 16.994 -0.917 -16.829 1.00 88.25 88 ALA A N 1
ATOM 650 C CA . ALA A 1 88 ? 17.013 -2.118 -16.000 1.00 88.25 88 ALA A CA 1
ATOM 651 C C . ALA A 1 88 ? 17.266 -1.787 -14.517 1.00 88.25 88 ALA A C 1
ATOM 653 O O . ALA A 1 88 ? 16.659 -2.396 -13.635 1.00 88.25 88 ALA A O 1
ATOM 654 N N . ALA A 1 89 ? 18.136 -0.820 -14.218 1.00 89.25 89 ALA A N 1
ATOM 655 C CA . ALA A 1 89 ? 18.334 -0.341 -12.853 1.00 89.25 89 ALA A CA 1
ATOM 656 C C . ALA A 1 89 ? 17.070 0.346 -12.306 1.00 89.25 89 ALA A C 1
ATOM 658 O O . ALA A 1 89 ? 16.653 0.035 -11.192 1.00 89.25 89 ALA A O 1
ATOM 659 N N . GLY A 1 90 ? 16.424 1.204 -13.101 1.00 89.88 90 GLY A N 1
ATOM 660 C CA . GLY A 1 90 ? 15.160 1.857 -12.755 1.00 89.88 90 GLY A CA 1
ATOM 661 C C . GLY A 1 90 ? 14.039 0.868 -12.445 1.00 89.88 90 GLY A C 1
ATOM 662 O O . GLY A 1 90 ? 13.469 0.898 -11.357 1.00 89.88 90 GLY A O 1
ATOM 663 N N . LEU A 1 91 ? 13.789 -0.074 -13.356 1.00 90.50 91 LEU A N 1
ATOM 664 C CA . LEU A 1 91 ? 12.785 -1.129 -13.194 1.00 90.50 91 LEU A CA 1
ATOM 665 C C . LEU A 1 91 ? 13.049 -1.990 -11.955 1.00 90.50 91 LEU A C 1
ATOM 667 O O . LEU A 1 91 ? 12.117 -2.354 -11.245 1.00 90.50 91 LEU A O 1
ATOM 671 N N . LYS A 1 92 ? 14.320 -2.281 -11.645 1.00 91.50 92 LYS A N 1
ATOM 672 C CA . LYS A 1 92 ? 14.684 -2.999 -10.415 1.00 91.50 92 LYS A CA 1
ATOM 673 C C . LYS A 1 92 ? 14.363 -2.184 -9.156 1.00 91.50 92 LYS A C 1
ATOM 675 O O . LYS A 1 92 ? 13.918 -2.765 -8.168 1.00 91.50 92 LYS A O 1
ATOM 680 N N . SER A 1 93 ? 14.585 -0.872 -9.175 1.00 90.75 93 SER A N 1
ATOM 681 C CA . SER A 1 93 ? 14.227 0.009 -8.057 1.00 90.75 93 SER A CA 1
ATOM 682 C C . SER A 1 93 ? 12.714 0.073 -7.854 1.00 90.75 93 SER A C 1
ATOM 684 O O . SER A 1 93 ? 12.252 -0.094 -6.728 1.00 90.75 93 SER A O 1
ATOM 686 N N . VAL A 1 94 ? 11.945 0.230 -8.938 1.00 89.25 94 VAL A N 1
ATOM 687 C CA . VAL A 1 94 ? 10.473 0.212 -8.900 1.00 89.25 94 VAL A CA 1
ATOM 688 C C . VAL A 1 94 ? 9.958 -1.122 -8.365 1.00 89.25 94 VAL A C 1
ATOM 690 O O . VAL A 1 94 ? 9.111 -1.133 -7.478 1.00 89.25 94 VAL A O 1
ATOM 693 N N . LEU A 1 95 ? 10.527 -2.243 -8.818 1.00 90.56 95 LEU A N 1
ATOM 694 C CA . LEU A 1 95 ? 10.199 -3.568 -8.292 1.00 90.56 95 LEU A CA 1
ATOM 695 C C . LEU A 1 95 ? 10.432 -3.649 -6.776 1.00 90.56 95 LEU A C 1
ATOM 697 O O . LEU A 1 95 ? 9.582 -4.141 -6.040 1.00 90.56 95 LEU A O 1
ATOM 701 N N . GLY A 1 96 ? 11.563 -3.124 -6.294 1.00 89.31 96 GLY A N 1
ATOM 702 C CA . GLY A 1 96 ? 11.851 -3.041 -4.862 1.00 89.31 96 GLY A CA 1
ATOM 703 C C . GLY A 1 96 ? 10.805 -2.226 -4.096 1.00 89.31 96 GLY A C 1
ATOM 704 O O . GLY A 1 96 ? 10.324 -2.673 -3.059 1.00 89.31 96 GLY A O 1
ATOM 705 N N . MET A 1 97 ? 10.399 -1.070 -4.628 1.00 90.31 97 MET A N 1
ATOM 706 C CA . MET A 1 97 ? 9.350 -0.233 -4.031 1.00 90.31 97 MET A CA 1
ATOM 707 C C . MET A 1 97 ? 7.986 -0.936 -4.016 1.00 90.31 97 MET A C 1
ATOM 709 O O . MET A 1 97 ? 7.286 -0.883 -3.009 1.00 90.31 97 MET A O 1
ATOM 713 N N . GLN A 1 98 ? 7.629 -1.659 -5.082 1.00 89.81 98 GLN A N 1
ATOM 714 C CA . GLN A 1 98 ? 6.396 -2.451 -5.134 1.00 89.81 98 GLN A CA 1
ATOM 715 C C . GLN A 1 98 ? 6.394 -3.562 -4.070 1.00 89.81 98 GLN A C 1
ATOM 717 O O . GLN A 1 98 ? 5.370 -3.792 -3.426 1.00 89.81 98 GLN A O 1
ATOM 722 N N . VAL A 1 99 ? 7.538 -4.216 -3.831 1.00 88.69 99 VAL A N 1
ATOM 723 C CA . VAL A 1 99 ? 7.689 -5.206 -2.749 1.00 88.69 99 VAL A CA 1
ATOM 724 C C . VAL A 1 99 ? 7.528 -4.555 -1.373 1.00 88.69 99 VAL A C 1
ATOM 726 O O . VAL A 1 99 ? 6.815 -5.102 -0.534 1.00 88.69 99 VAL A O 1
ATOM 729 N N . LEU A 1 100 ? 8.128 -3.381 -1.146 1.00 88.44 100 LEU A N 1
ATOM 730 C CA . LEU A 1 100 ? 7.956 -2.626 0.104 1.00 88.44 100 LEU A CA 1
ATOM 731 C C . LEU A 1 100 ? 6.496 -2.230 0.341 1.00 88.44 100 LEU A C 1
ATOM 733 O O . LEU A 1 100 ? 6.024 -2.265 1.471 1.00 88.44 100 LEU A O 1
ATOM 737 N N . CYS A 1 101 ? 5.759 -1.947 -0.730 1.00 88.06 101 CYS A N 1
ATOM 738 C CA . CYS A 1 101 ? 4.327 -1.681 -0.682 1.00 88.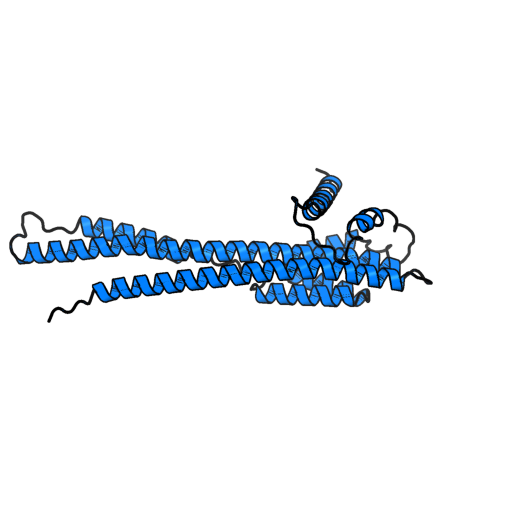06 101 CYS A CA 1
ATOM 739 C C . CYS A 1 101 ? 3.480 -2.950 -0.479 1.00 88.06 101 CYS A C 1
ATOM 741 O O . CYS A 1 101 ? 2.285 -2.907 -0.739 1.00 88.06 101 CYS A O 1
ATOM 743 N N . GLY A 1 102 ? 4.040 -4.096 -0.079 1.00 83.88 102 GLY A N 1
ATOM 744 C CA . GLY 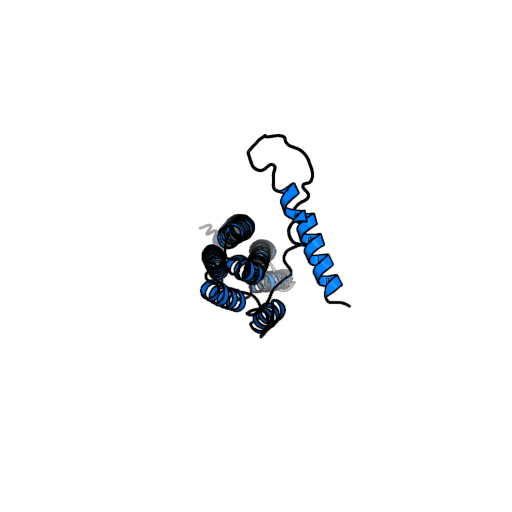A 1 102 ? 3.290 -5.341 0.144 1.00 83.88 102 GLY A CA 1
ATOM 745 C C . GLY A 1 102 ? 2.911 -6.100 -1.135 1.00 83.88 102 GLY A C 1
ATOM 746 O O . GLY A 1 102 ? 2.043 -6.975 -1.102 1.00 83.88 102 GLY A O 1
ATOM 747 N N . GLY A 1 103 ? 3.537 -5.770 -2.268 1.00 81.38 103 GLY A N 1
ATOM 748 C CA . GLY A 1 103 ? 3.319 -6.441 -3.548 1.00 81.38 103 GLY A CA 1
ATOM 749 C C . GLY A 1 103 ? 1.865 -6.370 -4.016 1.00 81.38 103 GLY A C 1
ATOM 750 O O . GLY A 1 103 ? 1.279 -5.294 -4.087 1.00 81.38 103 GLY A O 1
ATOM 751 N N . ASN A 1 104 ? 1.281 -7.532 -4.317 1.00 74.44 104 ASN A N 1
ATOM 752 C CA . ASN A 1 104 ? -0.080 -7.648 -4.856 1.00 74.44 104 ASN A CA 1
ATOM 753 C C . ASN A 1 104 ? -1.148 -7.900 -3.773 1.00 74.44 104 ASN A C 1
ATOM 755 O O . ASN A 1 104 ? -2.304 -8.170 -4.097 1.00 74.44 104 ASN A O 1
ATOM 759 N N . ALA A 1 105 ? -0.786 -7.869 -2.485 1.00 77.31 105 ALA A N 1
ATOM 760 C CA . ALA A 1 105 ? -1.744 -8.109 -1.408 1.00 77.31 105 ALA A CA 1
ATOM 761 C C . ALA A 1 105 ? -2.772 -6.972 -1.342 1.00 77.31 105 ALA A C 1
ATOM 763 O O . ALA A 1 105 ? -2.394 -5.799 -1.350 1.00 77.31 105 ALA A O 1
ATOM 764 N N . LYS A 1 106 ? -4.067 -7.298 -1.258 1.00 79.81 106 LYS A N 1
ATOM 765 C CA . LYS A 1 106 ? -5.120 -6.284 -1.125 1.00 79.81 106 LYS A CA 1
ATOM 766 C C . LYS A 1 106 ? -4.901 -5.477 0.168 1.00 79.81 106 LYS A C 1
ATOM 768 O O . LYS A 1 106 ? -4.699 -6.103 1.209 1.00 79.81 106 LYS A O 1
ATOM 773 N N . PRO A 1 107 ? -4.948 -4.134 0.120 1.00 79.44 107 PRO A N 1
ATOM 774 C CA . PRO A 1 107 ? -4.891 -3.316 1.327 1.00 79.44 107 PRO A CA 1
ATOM 775 C C . PRO A 1 107 ? -6.016 -3.672 2.313 1.00 79.44 107 PRO A C 1
ATOM 777 O O . PRO A 1 107 ? -7.146 -3.951 1.899 1.00 79.44 107 PRO A O 1
ATOM 780 N N . GLU A 1 108 ? -5.703 -3.672 3.610 1.00 80.81 108 GLU A N 1
ATOM 781 C CA . GLU A 1 108 ? -6.691 -3.835 4.681 1.00 80.81 108 GLU A CA 1
ATOM 782 C C . GLU A 1 108 ? -7.546 -2.566 4.786 1.00 80.81 108 GLU A C 1
ATOM 784 O O . GLU A 1 108 ? -7.022 -1.461 4.717 1.00 80.81 108 GLU A O 1
ATOM 789 N N . MET A 1 109 ? -8.860 -2.725 4.954 1.00 81.44 109 MET A N 1
ATOM 790 C CA . MET A 1 109 ? -9.822 -1.612 5.036 1.00 81.44 109 MET A CA 1
ATOM 791 C C . MET A 1 109 ? -10.482 -1.533 6.422 1.00 81.44 109 MET A C 1
ATOM 793 O O . MET A 1 109 ? -11.533 -0.917 6.579 1.00 81.44 109 MET A O 1
ATOM 797 N N . ALA A 1 110 ? -9.898 -2.208 7.417 1.00 83.00 110 ALA A N 1
ATOM 798 C CA . ALA A 1 110 ? -10.349 -2.260 8.805 1.00 83.00 110 ALA A CA 1
ATOM 799 C C . ALA A 1 110 ? -11.820 -2.689 8.968 1.00 83.00 110 ALA A C 1
ATOM 801 O O . ALA A 1 110 ? -12.520 -2.220 9.866 1.00 83.00 110 ALA A O 1
ATOM 802 N N . GLN A 1 111 ? -12.300 -3.623 8.137 1.00 83.19 111 GLN A N 1
ATOM 803 C CA . GLN A 1 111 ? -13.708 -4.061 8.166 1.00 83.19 111 GLN A CA 1
ATOM 804 C C . GLN A 1 111 ? -14.137 -4.567 9.551 1.00 83.19 111 GLN A C 1
ATOM 806 O O . GLN A 1 111 ? -15.245 -4.279 9.998 1.00 83.19 111 GLN A O 1
ATOM 811 N N . GLY A 1 112 ? -13.232 -5.233 10.276 1.00 84.62 112 GLY A N 1
ATOM 812 C CA . GLY A 1 112 ? -13.492 -5.706 11.637 1.00 84.62 112 GLY A CA 1
ATOM 813 C C . GLY A 1 112 ? -13.818 -4.591 12.640 1.00 84.62 112 GLY A C 1
ATOM 814 O O . GLY A 1 112 ? -14.648 -4.803 13.521 1.00 84.62 112 GLY A O 1
ATOM 815 N N . TYR A 1 113 ? -13.232 -3.399 12.490 1.00 84.50 113 TYR A N 1
ATOM 816 C CA . TYR A 1 113 ? -13.551 -2.247 13.341 1.00 84.50 113 TYR A CA 1
ATOM 817 C C . TYR A 1 113 ? -14.913 -1.644 12.983 1.00 84.50 113 TYR A C 1
ATOM 819 O O . TYR A 1 113 ? -15.673 -1.272 13.872 1.00 84.50 113 TYR A O 1
ATOM 827 N N . SER A 1 114 ? -15.285 -1.631 11.700 1.00 83.06 114 SER A N 1
ATOM 828 C CA . SER A 1 114 ? -16.631 -1.212 11.288 1.00 83.06 114 SER A CA 1
ATOM 829 C C . SER A 1 114 ? -17.713 -2.145 11.850 1.00 83.06 114 SER A C 1
ATOM 831 O O . SER A 1 114 ? -18.708 -1.682 12.415 1.00 83.06 114 SER A O 1
ATOM 833 N N . ASP A 1 115 ? -17.486 -3.460 11.781 1.00 85.69 115 ASP A N 1
ATOM 834 C CA . ASP A 1 115 ? -18.374 -4.461 12.380 1.00 85.69 115 ASP A CA 1
ATOM 835 C C . ASP A 1 115 ? -18.444 -4.317 13.909 1.00 85.69 115 ASP A C 1
ATOM 837 O O . ASP A 1 115 ? -19.515 -4.463 14.507 1.00 85.69 115 ASP A O 1
ATOM 841 N N . SER A 1 116 ? -17.311 -4.025 14.554 1.00 86.44 116 SER A N 1
ATOM 842 C CA . SER A 1 116 ? -17.229 -3.765 15.995 1.00 86.44 116 SER A CA 1
ATOM 843 C C . SER A 1 116 ? -18.074 -2.552 16.397 1.00 86.44 116 SER A C 1
ATOM 845 O O . SER A 1 116 ? -18.935 -2.672 17.273 1.00 86.44 116 SER A O 1
ATOM 847 N N . ALA A 1 117 ? -17.946 -1.433 15.680 1.00 85.38 117 ALA A N 1
ATOM 848 C CA . ALA A 1 117 ? -18.721 -0.219 15.924 1.00 85.38 117 ALA A CA 1
ATOM 849 C C . ALA A 1 117 ? -20.239 -0.475 15.854 1.00 85.38 117 ALA A C 1
ATOM 851 O O . ALA A 1 117 ? -21.012 -0.004 16.696 1.00 85.38 117 ALA A O 1
ATOM 852 N N . GLN A 1 118 ? -20.693 -1.278 14.885 1.00 87.12 118 GLN A N 1
ATOM 853 C CA . GLN A 1 118 ? -22.103 -1.672 14.783 1.00 87.12 118 GLN A CA 1
ATOM 854 C C . GLN A 1 118 ? -22.550 -2.532 15.971 1.00 87.12 118 GLN A C 1
ATOM 856 O O . GLN A 1 118 ? -23.629 -2.318 16.528 1.00 87.12 118 GLN A O 1
ATOM 861 N N . ARG A 1 119 ? -21.719 -3.488 16.398 1.00 90.75 119 ARG A N 1
ATOM 862 C CA . ARG A 1 119 ? -22.022 -4.355 17.547 1.00 90.75 119 ARG A CA 1
ATOM 863 C C . ARG A 1 119 ? -22.108 -3.566 18.849 1.00 90.75 119 ARG A C 1
ATOM 865 O O . ARG A 1 119 ? -23.008 -3.837 19.641 1.00 90.75 119 ARG A O 1
ATOM 872 N N . PHE A 1 120 ? -21.238 -2.582 19.063 1.00 89.12 120 PHE A N 1
ATOM 873 C CA . PHE A 1 120 ? -21.289 -1.730 20.252 1.00 89.12 120 PHE A CA 1
ATOM 874 C C . PHE A 1 120 ? -22.567 -0.891 20.324 1.00 89.12 120 PHE A C 1
ATOM 876 O O . PHE A 1 120 ? -23.165 -0.794 21.395 1.00 89.12 120 PHE A O 1
ATOM 883 N N . ASN A 1 121 ? -23.068 -0.404 19.186 1.00 87.69 121 ASN A N 1
ATOM 884 C CA . ASN A 1 121 ? -24.382 0.238 19.131 1.00 87.69 121 ASN A CA 1
ATOM 885 C C . ASN A 1 121 ? -25.519 -0.714 19.536 1.00 87.69 121 ASN A C 1
ATOM 887 O O . ASN A 1 121 ? -26.365 -0.344 20.347 1.00 87.69 121 ASN A O 1
ATOM 891 N N . VAL A 1 122 ? -25.504 -1.962 19.057 1.00 91.31 122 VAL A N 1
ATOM 892 C CA . VAL A 1 122 ? -26.491 -2.981 19.464 1.00 91.31 122 VAL A CA 1
ATOM 893 C C . VAL A 1 122 ? -26.396 -3.291 20.963 1.00 91.31 122 VAL A C 1
ATOM 895 O O . VAL A 1 122 ? -27.417 -3.466 21.630 1.00 91.31 122 VAL A O 1
ATOM 898 N N . VAL A 1 123 ? -25.182 -3.357 21.514 1.00 91.56 123 VAL A N 1
ATOM 899 C CA . VAL A 1 123 ? -24.967 -3.541 22.957 1.00 91.56 123 VAL A CA 1
ATOM 900 C C . VAL A 1 123 ? -25.544 -2.363 23.741 1.00 91.56 123 VAL A C 1
ATOM 902 O O . VAL A 1 123 ? -26.278 -2.598 24.699 1.00 91.56 123 VAL A O 1
ATOM 905 N N . ALA A 1 124 ? -25.284 -1.123 23.321 1.00 89.94 124 ALA A N 1
ATOM 906 C CA . ALA A 1 124 ? -25.841 0.068 23.955 1.00 89.94 124 ALA A CA 1
ATOM 907 C C . ALA A 1 124 ? -27.380 0.056 23.942 1.00 89.94 124 ALA A C 1
ATOM 909 O O . ALA A 1 124 ? -27.996 0.229 24.991 1.00 89.94 124 ALA A O 1
ATOM 910 N N . ASP A 1 125 ? -28.000 -0.256 22.799 1.00 91.50 125 ASP A N 1
ATOM 911 C CA . ASP A 1 125 ? -29.462 -0.347 22.664 1.00 91.50 125 ASP A CA 1
ATOM 912 C C . ASP A 1 125 ? -30.075 -1.435 23.565 1.00 91.50 125 ASP A C 1
ATOM 914 O O . ASP A 1 125 ? -31.200 -1.302 24.055 1.00 91.50 125 ASP A O 1
ATOM 918 N N . ASN A 1 126 ? -29.363 -2.545 23.772 1.00 92.19 126 ASN A N 1
ATOM 919 C CA . ASN A 1 126 ? -29.802 -3.614 24.668 1.00 92.19 126 ASN A CA 1
ATOM 920 C C . ASN A 1 126 ? -29.646 -3.224 26.142 1.00 92.19 126 ASN A C 1
ATOM 922 O O . ASN A 1 126 ? -30.536 -3.514 26.942 1.00 92.19 126 ASN A O 1
ATOM 926 N N . LEU A 1 127 ? -28.556 -2.541 26.496 1.00 90.56 127 LEU A N 1
ATOM 927 C CA . LEU A 1 127 ? -28.333 -2.016 27.844 1.00 90.56 127 LEU A CA 1
ATOM 928 C C . LEU A 1 127 ? -29.360 -0.933 28.202 1.00 90.56 127 LEU A C 1
ATOM 930 O O . LEU A 1 127 ? -29.897 -0.948 29.305 1.00 90.56 127 LEU A O 1
ATOM 934 N N . GLU A 1 128 ? -29.733 -0.055 27.269 1.00 90.19 128 GLU A N 1
ATOM 935 C CA . GLU A 1 128 ? -30.788 0.952 27.482 1.00 90.19 128 GLU A CA 1
ATOM 936 C C . GLU A 1 128 ? -32.150 0.328 27.823 1.00 90.19 128 GLU A C 1
ATOM 938 O O . GLU A 1 128 ? -32.935 0.906 28.575 1.00 90.19 128 GLU A O 1
ATOM 943 N N . LYS A 1 129 ? -32.428 -0.878 27.313 1.00 90.31 129 LYS A N 1
ATOM 944 C CA . LYS A 1 129 ? -33.648 -1.639 27.631 1.00 90.31 129 LYS A CA 1
ATOM 945 C C . LYS A 1 129 ? -33.536 -2.412 28.944 1.00 90.31 129 LYS A C 1
ATOM 947 O O . LYS A 1 129 ? -34.557 -2.754 29.540 1.00 90.31 129 LYS A O 1
ATOM 952 N N . ALA A 1 130 ? -32.319 -2.695 29.398 1.00 88.06 130 ALA A N 1
ATOM 953 C CA . ALA A 1 130 ? -32.038 -3.404 30.637 1.00 88.06 130 ALA A CA 1
ATOM 954 C C . ALA A 1 130 ? -32.122 -2.448 31.838 1.00 88.06 130 ALA A C 1
ATOM 956 O O . ALA A 1 130 ? -31.131 -2.167 32.502 1.00 88.06 130 ALA A O 1
ATOM 957 N N . VAL A 1 131 ? -33.317 -1.925 32.117 1.00 87.12 131 VAL A N 1
ATOM 958 C CA . VAL A 1 131 ? -33.591 -1.065 33.281 1.00 87.12 131 VAL A CA 1
ATOM 959 C C . VAL A 1 131 ? -34.467 -1.790 34.310 1.00 87.12 131 VAL A C 1
ATOM 961 O O . VAL A 1 131 ? -35.264 -2.656 33.933 1.00 87.12 131 VAL A O 1
ATOM 964 N N . PRO A 1 132 ? -34.364 -1.467 35.615 1.00 85.25 132 PRO A N 1
ATOM 965 C CA . PRO A 1 132 ? -35.237 -2.051 36.628 1.00 85.25 132 PRO A CA 1
ATOM 966 C C . PRO A 1 132 ? -36.715 -1.775 36.323 1.00 85.25 132 PRO A C 1
ATOM 968 O O . PRO A 1 132 ? -37.132 -0.625 36.190 1.00 85.25 132 PRO A O 1
ATOM 971 N N . GLY A 1 133 ? -37.515 -2.837 36.208 1.00 83.31 133 GLY A N 1
ATOM 972 C CA . GLY A 1 133 ? -38.965 -2.738 36.033 1.00 83.31 133 GLY A CA 1
ATOM 973 C C . GLY A 1 133 ? -39.708 -2.480 37.349 1.00 83.31 133 GLY A C 1
ATOM 974 O O . GLY A 1 133 ? -39.120 -2.464 38.427 1.00 83.31 133 GLY A O 1
ATOM 975 N N . ALA A 1 134 ? -41.040 -2.369 37.285 1.00 79.19 134 ALA A N 1
ATOM 976 C CA . ALA A 1 134 ? -41.886 -2.072 38.452 1.00 79.19 134 ALA A CA 1
ATOM 977 C C . ALA A 1 134 ? -41.744 -3.070 39.626 1.00 79.19 134 ALA A C 1
ATOM 979 O O . ALA A 1 134 ? -42.024 -2.718 40.769 1.00 79.19 134 ALA A O 1
ATOM 980 N N . GLY A 1 135 ? -41.295 -4.302 39.355 1.00 88.31 135 GLY A N 1
ATOM 981 C CA . GLY A 1 135 ? -41.063 -5.340 40.365 1.00 88.31 135 GLY A CA 1
ATOM 982 C C . GLY A 1 135 ? -39.717 -5.256 41.098 1.00 88.31 135 GLY A C 1
ATOM 983 O O . GLY A 1 135 ? -39.531 -5.975 42.076 1.00 88.31 135 GLY A O 1
ATOM 984 N N . TRP A 1 136 ? -38.784 -4.400 40.663 1.00 88.69 136 TRP A N 1
ATOM 985 C CA . TRP A 1 136 ? -37.471 -4.240 41.293 1.00 88.69 136 TRP A CA 1
ATOM 986 C C . TRP A 1 136 ? -37.204 -2.768 41.606 1.00 88.69 136 TRP A C 1
ATOM 988 O O . TRP A 1 136 ? -36.845 -1.976 40.739 1.00 88.69 136 TRP A O 1
ATOM 998 N N . SER A 1 137 ? -37.392 -2.399 42.873 1.00 89.62 137 SER A N 1
ATOM 999 C CA . SER A 1 137 ? -37.214 -1.034 43.369 1.00 89.62 137 SER A CA 1
ATOM 1000 C C . SER A 1 137 ? -36.333 -1.002 44.623 1.00 89.62 137 SER A C 1
ATOM 1002 O O . SER A 1 137 ? -35.971 -2.035 45.187 1.00 89.62 137 SER A O 1
ATOM 1004 N N . GLY A 1 138 ? -35.942 0.201 45.047 1.00 91.38 138 GLY A N 1
ATOM 1005 C CA . GLY A 1 138 ? -35.099 0.415 46.225 1.00 91.38 138 GLY A CA 1
ATOM 1006 C C . GLY A 1 138 ? -33.626 0.701 45.898 1.00 91.38 138 GLY A C 1
ATOM 1007 O O . GLY A 1 138 ? -33.274 0.968 44.747 1.00 91.38 138 GLY A O 1
ATOM 1008 N N . PRO A 1 139 ? -32.741 0.714 46.911 1.00 90.75 139 PRO A N 1
ATOM 1009 C CA . PRO A 1 139 ? -31.338 1.106 46.752 1.00 90.75 139 PRO A CA 1
ATOM 1010 C C . PRO A 1 139 ? -30.563 0.274 45.723 1.00 90.75 139 PRO A C 1
ATOM 1012 O O . PRO A 1 139 ? -29.816 0.844 44.937 1.00 90.75 139 PRO A O 1
ATOM 1015 N N . ALA A 1 140 ? -30.793 -1.042 45.675 1.00 87.12 140 ALA A N 1
ATOM 1016 C CA . ALA A 1 140 ? -30.139 -1.932 44.715 1.00 87.12 140 ALA A CA 1
ATOM 1017 C C . ALA A 1 140 ? -30.544 -1.631 43.262 1.00 87.12 140 ALA A C 1
ATOM 1019 O O . ALA A 1 140 ? -29.687 -1.591 42.385 1.00 87.12 140 ALA A O 1
ATOM 1020 N N . ALA A 1 141 ? -31.831 -1.356 43.018 1.00 89.94 141 ALA A N 1
ATOM 1021 C CA . ALA A 1 141 ? -32.319 -0.972 41.695 1.00 89.94 141 ALA A CA 1
ATOM 1022 C C . ALA A 1 141 ? -31.696 0.356 41.231 1.00 89.94 141 ALA A C 1
ATOM 1024 O O . ALA A 1 141 ? -31.267 0.465 40.089 1.00 89.94 141 ALA A O 1
ATOM 1025 N N . ARG A 1 142 ? -31.561 1.347 42.129 1.00 88.94 142 ARG A N 1
ATOM 1026 C CA . ARG A 1 142 ? -30.883 2.620 41.815 1.00 88.94 142 ARG A CA 1
ATOM 1027 C C . ARG A 1 142 ? -29.401 2.434 41.484 1.00 88.94 142 ARG A C 1
ATOM 1029 O O . ARG A 1 142 ? -28.951 2.972 40.479 1.00 88.94 142 ARG A O 1
ATOM 1036 N N . ALA A 1 143 ? -28.676 1.654 42.289 1.00 88.56 143 ALA A N 1
ATOM 1037 C CA . ALA A 1 143 ? -27.262 1.358 42.049 1.00 88.56 143 ALA A CA 1
ATOM 1038 C C . ALA A 1 143 ? -27.051 0.634 40.710 1.00 88.56 143 ALA A C 1
ATOM 1040 O O . ALA A 1 143 ? -26.118 0.941 39.971 1.00 88.56 143 ALA A O 1
ATOM 1041 N N . TYR A 1 144 ? -27.954 -0.288 40.361 1.00 89.31 144 TYR A N 1
ATOM 1042 C CA . TYR A 1 144 ? -27.939 -0.927 39.052 1.00 89.31 144 TYR A CA 1
ATOM 1043 C C . TYR A 1 144 ? -28.206 0.070 37.918 1.00 89.31 144 TYR A C 1
ATOM 1045 O O . TYR A 1 144 ? -27.457 0.075 36.948 1.00 89.31 144 TYR A O 1
ATOM 1053 N N . THR A 1 145 ? -29.222 0.934 38.029 1.00 89.69 145 THR A N 1
ATOM 1054 C CA . THR A 1 145 ? -29.511 1.951 37.002 1.00 89.69 145 THR A CA 1
ATOM 1055 C C . THR A 1 145 ? -28.312 2.862 36.749 1.00 89.69 145 THR A C 1
ATOM 1057 O O . THR A 1 145 ? -27.999 3.151 35.595 1.00 89.69 145 THR A O 1
ATOM 1060 N N . GLU A 1 146 ? -27.620 3.292 37.803 1.00 88.88 146 GLU A N 1
ATOM 1061 C CA . GLU A 1 146 ? -26.406 4.106 37.692 1.00 88.88 146 GLU A CA 1
ATOM 1062 C C . GLU A 1 146 ? -25.282 3.341 36.975 1.00 88.88 146 GLU A C 1
ATOM 1064 O O . GLU A 1 146 ? -24.720 3.828 35.993 1.00 88.88 146 GLU A O 1
ATOM 1069 N N . ALA A 1 147 ? -25.014 2.099 37.389 1.00 87.50 147 ALA A N 1
ATOM 1070 C CA . ALA A 1 147 ? -24.018 1.250 36.742 1.00 87.50 147 ALA A CA 1
ATOM 1071 C C . ALA A 1 147 ? -24.350 0.972 35.263 1.00 87.50 147 ALA A C 1
ATOM 1073 O O . ALA A 1 147 ? -23.456 1.023 34.417 1.00 87.50 147 ALA A O 1
ATOM 1074 N N . ASN A 1 148 ? -25.623 0.719 34.944 1.00 90.44 148 ASN A N 1
ATOM 1075 C CA . ASN A 1 148 ? -26.103 0.485 33.585 1.00 90.44 148 ASN A CA 1
ATOM 1076 C C . ASN A 1 148 ? -25.981 1.744 32.718 1.00 90.44 148 ASN A C 1
ATOM 1078 O O . ASN A 1 148 ? -25.503 1.664 31.594 1.00 90.44 148 ASN A O 1
ATOM 1082 N N . THR A 1 149 ? -26.311 2.919 33.260 1.00 89.06 149 THR A N 1
ATOM 1083 C CA . THR A 1 149 ? -26.130 4.206 32.563 1.00 89.06 149 THR A CA 1
ATOM 1084 C C . THR A 1 149 ? -24.666 4.416 32.178 1.00 89.06 149 THR A C 1
ATOM 1086 O O . THR A 1 149 ? -24.368 4.752 31.033 1.00 89.06 149 THR A O 1
ATOM 1089 N N . ASN A 1 150 ? -23.739 4.121 33.094 1.00 88.00 150 ASN A N 1
ATOM 1090 C CA . ASN A 1 150 ? -22.307 4.193 32.808 1.00 88.00 150 ASN A CA 1
ATOM 1091 C C . ASN A 1 150 ? -21.878 3.163 31.744 1.00 88.00 150 ASN A C 1
ATOM 1093 O O . ASN A 1 150 ? -21.027 3.458 30.909 1.00 88.00 150 ASN A O 1
ATOM 1097 N N . GLN A 1 151 ? -22.457 1.955 31.735 1.00 87.75 151 GLN A N 1
ATOM 1098 C CA . GLN A 1 151 ? -22.182 0.950 30.695 1.00 87.75 151 GLN A CA 1
ATOM 1099 C C . GLN A 1 151 ? -22.718 1.365 29.319 1.00 87.75 151 GLN A C 1
ATOM 1101 O O . GLN A 1 151 ? -22.000 1.202 28.335 1.00 87.75 151 GLN A O 1
ATOM 1106 N N . VAL A 1 152 ? -23.923 1.941 29.251 1.00 89.50 152 VAL A N 1
ATOM 1107 C CA . VAL A 1 152 ? -24.496 2.501 28.016 1.00 89.50 152 VAL A CA 1
ATOM 1108 C C . VAL A 1 152 ? -23.585 3.588 27.461 1.00 89.50 152 VAL A C 1
ATOM 1110 O O . VAL A 1 152 ? -23.220 3.530 26.292 1.00 89.50 152 VAL A O 1
ATOM 1113 N N . GLN A 1 153 ? -23.165 4.546 28.295 1.00 88.75 153 GLN A N 1
ATOM 1114 C CA . GLN A 1 153 ? -22.276 5.628 27.863 1.00 88.75 153 GLN A CA 1
ATOM 1115 C C . GLN A 1 153 ? -20.978 5.083 27.260 1.00 88.75 153 GLN A C 1
ATOM 1117 O O . GLN A 1 153 ? -20.607 5.478 26.160 1.00 88.75 153 GLN A O 1
ATOM 1122 N N . ARG A 1 154 ? -20.340 4.101 27.908 1.00 87.31 154 ARG A N 1
ATOM 1123 C CA . ARG A 1 154 ? -19.129 3.465 27.367 1.00 87.31 154 ARG A CA 1
ATOM 1124 C C . ARG A 1 154 ? -19.378 2.740 26.046 1.00 87.31 154 ARG A C 1
ATOM 1126 O O . ARG A 1 154 ? -18.601 2.897 25.108 1.00 87.31 154 ARG A O 1
ATOM 1133 N N . ALA A 1 155 ? -20.466 1.975 25.958 1.00 89.06 155 ALA A N 1
ATOM 1134 C CA . ALA A 1 155 ? -20.845 1.279 24.731 1.00 89.06 155 ALA A CA 1
ATOM 1135 C C . ALA A 1 155 ? -21.176 2.249 23.582 1.00 89.06 155 ALA A C 1
ATOM 1137 O O . ALA A 1 155 ? -21.022 1.876 22.426 1.00 89.06 155 ALA A O 1
ATOM 1138 N N . ARG A 1 156 ? -21.586 3.489 23.882 1.00 90.12 156 ARG A N 1
ATOM 1139 C CA . ARG A 1 156 ? -21.797 4.557 22.891 1.00 90.12 156 ARG A CA 1
ATOM 1140 C C . ARG A 1 156 ? -20.510 5.269 22.471 1.00 90.12 156 ARG A C 1
ATOM 1142 O O . ARG A 1 156 ? -20.472 5.777 21.363 1.00 90.12 156 ARG A O 1
ATOM 1149 N N . THR A 1 157 ? -19.474 5.292 23.311 1.00 88.69 157 THR A N 1
ATOM 1150 C CA . THR A 1 157 ? -18.174 5.911 22.983 1.00 88.69 157 THR A CA 1
ATOM 1151 C C . THR A 1 157 ? -17.275 4.998 22.147 1.00 88.69 157 THR A C 1
ATOM 1153 O O . THR A 1 157 ? -16.514 5.472 21.313 1.00 88.69 157 THR A O 1
ATOM 1156 N N . MET A 1 158 ? -17.361 3.681 22.344 1.00 88.25 158 MET A N 1
ATOM 1157 C CA . MET A 1 158 ? -16.519 2.709 21.635 1.00 88.25 158 MET A CA 1
ATOM 1158 C C . MET A 1 158 ? -16.636 2.753 20.091 1.00 88.25 158 MET A C 1
ATOM 1160 O O . MET A 1 158 ? -15.599 2.689 19.434 1.00 88.25 158 MET A O 1
ATOM 1164 N N . PRO A 1 159 ? -17.837 2.916 19.489 1.00 89.62 159 PRO A N 1
ATOM 1165 C CA . PRO A 1 159 ? -17.994 3.068 18.044 1.00 89.62 159 PRO A CA 1
ATOM 1166 C C . PRO A 1 159 ? -17.224 4.248 17.453 1.00 89.62 159 PRO A C 1
ATOM 1168 O O . PRO A 1 159 ? -16.701 4.117 16.353 1.00 89.62 159 PRO A O 1
ATOM 1171 N N . ASP A 1 160 ? -17.141 5.378 18.160 1.00 87.44 160 ASP A N 1
ATOM 1172 C CA . ASP A 1 160 ? -16.432 6.561 17.662 1.00 87.44 160 ASP A CA 1
ATOM 1173 C C . ASP A 1 160 ? -14.927 6.274 17.549 1.00 87.44 160 ASP A C 1
ATOM 1175 O O . ASP A 1 160 ? -14.312 6.558 16.523 1.00 87.44 160 ASP A O 1
ATOM 1179 N N . ILE A 1 161 ? -14.360 5.605 18.561 1.00 88.94 161 ILE A N 1
ATOM 1180 C CA . ILE A 1 161 ? -12.952 5.183 18.564 1.00 88.94 161 ILE A CA 1
ATOM 1181 C C . ILE A 1 161 ? -12.694 4.151 17.450 1.00 88.94 161 ILE A C 1
ATOM 1183 O O . ILE A 1 161 ? -11.705 4.253 16.723 1.00 88.94 161 ILE A O 1
ATOM 1187 N N . ASP A 1 162 ? -13.598 3.180 17.279 1.00 85.25 162 ASP A N 1
ATOM 1188 C CA . ASP A 1 162 ? -13.513 2.179 16.208 1.00 85.25 162 ASP A CA 1
ATOM 1189 C C . ASP A 1 162 ? -13.549 2.846 14.816 1.00 85.25 162 ASP A C 1
ATOM 1191 O O . ASP A 1 162 ? -12.790 2.467 13.921 1.00 85.25 162 ASP A O 1
ATOM 1195 N N . LEU A 1 163 ? -14.403 3.857 14.621 1.00 88.38 163 LEU A N 1
ATOM 1196 C CA . LEU A 1 163 ? -14.527 4.585 13.356 1.00 88.38 163 LEU A CA 1
ATOM 1197 C C . LEU A 1 163 ? -13.295 5.441 13.042 1.00 88.38 163 LEU A C 1
ATOM 1199 O O . LEU A 1 163 ? -12.911 5.518 11.873 1.00 88.38 163 LEU A O 1
ATOM 1203 N N . ASP A 1 164 ? -12.637 6.019 14.049 1.00 85.62 164 ASP A N 1
ATOM 1204 C CA . ASP A 1 164 ? -11.366 6.728 13.863 1.00 85.62 164 ASP A CA 1
ATOM 1205 C C . ASP A 1 164 ? -10.280 5.795 13.305 1.00 85.62 164 ASP A C 1
ATOM 1207 O O . ASP A 1 164 ? -9.591 6.145 12.341 1.00 85.62 164 ASP A O 1
ATOM 1211 N N . VAL A 1 165 ? -10.185 4.566 13.830 1.00 86.50 165 VAL A N 1
ATOM 1212 C CA . VAL A 1 165 ? -9.268 3.539 13.306 1.00 86.50 165 VAL A CA 1
ATOM 1213 C C . VAL A 1 165 ? -9.636 3.150 11.873 1.00 86.50 165 VAL A C 1
ATOM 1215 O O . VAL A 1 165 ? -8.752 3.060 11.017 1.00 86.50 165 VAL A O 1
ATOM 1218 N N . VAL A 1 166 ? -10.929 2.961 11.576 1.00 86.56 166 VAL A N 1
ATOM 1219 C CA . VAL A 1 166 ? -11.393 2.654 10.210 1.00 86.56 166 VAL A CA 1
ATOM 1220 C C . VAL A 1 166 ? -10.980 3.744 9.227 1.00 86.56 166 VAL A C 1
ATOM 1222 O O . VAL A 1 166 ? -10.474 3.427 8.148 1.00 86.56 166 VAL A O 1
ATOM 1225 N N . MET A 1 167 ? -11.180 5.015 9.581 1.00 86.25 167 MET A N 1
ATOM 1226 C CA . MET A 1 167 ? -10.808 6.143 8.727 1.00 86.25 167 MET A CA 1
ATOM 1227 C C . MET A 1 167 ? -9.301 6.176 8.475 1.00 86.25 167 MET A C 1
ATOM 1229 O O . MET A 1 167 ? -8.885 6.269 7.321 1.00 86.25 167 MET A O 1
ATOM 1233 N N . ALA A 1 168 ? -8.491 6.040 9.527 1.00 84.69 168 ALA A N 1
ATOM 1234 C CA . ALA A 1 168 ? -7.035 6.048 9.427 1.00 84.69 168 ALA A CA 1
ATOM 1235 C C . ALA A 1 168 ? -6.503 4.944 8.501 1.00 84.69 168 ALA A C 1
ATOM 1237 O O . ALA A 1 168 ? -5.778 5.232 7.546 1.00 84.69 168 ALA A O 1
ATOM 1238 N N . VAL A 1 169 ? -6.923 3.697 8.736 1.00 86.75 169 VAL A N 1
ATOM 1239 C CA . VAL A 1 169 ? -6.491 2.539 7.940 1.00 86.75 169 VAL A CA 1
ATOM 1240 C C . VAL A 1 169 ? -6.987 2.645 6.497 1.00 86.75 169 VAL A C 1
ATOM 1242 O O . VAL A 1 169 ? -6.232 2.388 5.564 1.00 86.75 169 VAL A O 1
ATOM 1245 N N . SER A 1 170 ? -8.229 3.089 6.281 1.00 86.38 170 SER A N 1
ATOM 1246 C CA . SER A 1 170 ? -8.785 3.242 4.928 1.00 86.38 170 SER A CA 1
ATOM 1247 C C . SER A 1 170 ? -8.078 4.338 4.123 1.00 86.38 170 SER A C 1
ATOM 1249 O O . SER A 1 170 ? -7.885 4.196 2.915 1.00 86.38 170 SER A O 1
ATOM 1251 N N . MET A 1 171 ? -7.686 5.441 4.767 1.00 83.94 171 MET A N 1
ATOM 1252 C CA . MET A 1 171 ? -6.922 6.508 4.116 1.00 83.94 171 MET A CA 1
ATOM 1253 C C . MET A 1 171 ? -5.528 6.030 3.702 1.00 83.94 171 MET A C 1
ATOM 1255 O O . MET A 1 171 ? -5.126 6.255 2.560 1.00 83.94 171 MET A O 1
ATOM 1259 N N . GLU A 1 172 ? -4.819 5.335 4.594 1.00 87.00 172 GLU A N 1
ATOM 1260 C CA . GLU A 1 172 ? -3.519 4.733 4.287 1.00 87.00 172 GLU A CA 1
ATOM 1261 C C . GLU A 1 172 ? -3.634 3.703 3.155 1.00 87.00 172 GLU A C 1
ATOM 1263 O O . GLU A 1 172 ? -2.861 3.741 2.199 1.00 87.00 172 GLU A O 1
ATOM 1268 N N . ALA A 1 173 ? -4.649 2.838 3.200 1.00 86.50 173 ALA A N 1
ATOM 1269 C CA . ALA A 1 173 ? -4.918 1.841 2.169 1.00 86.50 173 ALA A CA 1
ATOM 1270 C C . ALA A 1 173 ? -5.156 2.461 0.781 1.00 86.50 173 ALA A C 1
ATOM 1272 O O . ALA A 1 173 ? -4.633 1.965 -0.221 1.00 86.50 173 ALA A O 1
ATOM 1273 N N . ASN A 1 174 ? -5.896 3.570 0.709 1.00 85.69 174 ASN A N 1
ATOM 1274 C CA . ASN A 1 174 ? -6.105 4.305 -0.541 1.00 85.69 174 ASN A CA 1
ATOM 1275 C C . ASN A 1 174 ? -4.806 4.944 -1.060 1.00 85.69 174 ASN A C 1
ATOM 1277 O O . ASN A 1 174 ? -4.531 4.906 -2.264 1.00 85.69 174 ASN A O 1
ATOM 1281 N N . GLN A 1 175 ? -3.984 5.502 -0.166 1.00 85.31 175 GLN A N 1
ATOM 1282 C CA . GLN A 1 175 ? -2.681 6.060 -0.535 1.00 85.31 175 GLN A CA 1
ATOM 1283 C C . GLN A 1 175 ? -1.718 4.965 -1.017 1.00 85.31 175 GLN A C 1
ATOM 1285 O O . GLN A 1 175 ? -0.978 5.166 -1.985 1.00 85.31 175 GLN A O 1
ATOM 1290 N N . LEU A 1 176 ? -1.760 3.788 -0.389 1.00 89.50 176 LEU A N 1
ATOM 1291 C CA . LEU A 1 176 ? -1.000 2.610 -0.795 1.00 89.50 176 LEU A CA 1
ATOM 1292 C C . LEU A 1 176 ? -1.399 2.151 -2.199 1.00 89.50 176 LEU A C 1
ATOM 1294 O O . LEU A 1 176 ? -0.524 1.912 -3.031 1.00 89.50 176 LEU A O 1
ATOM 1298 N N . GLN A 1 177 ? -2.703 2.073 -2.484 1.00 86.50 177 GLN A N 1
ATOM 1299 C CA . GLN A 1 177 ? -3.199 1.731 -3.817 1.00 86.50 177 GLN A CA 1
ATOM 1300 C C . GLN A 1 177 ? -2.712 2.740 -4.863 1.00 86.50 177 GLN A C 1
ATOM 1302 O O . GLN A 1 177 ? -2.085 2.347 -5.841 1.00 86.50 177 GLN A O 1
ATOM 1307 N N . THR A 1 178 ? -2.887 4.037 -4.597 1.00 83.38 178 THR A N 1
ATOM 1308 C CA . THR A 1 178 ? -2.425 5.116 -5.488 1.00 83.38 178 THR A CA 1
ATOM 1309 C C . THR A 1 178 ? -0.924 5.014 -5.772 1.00 83.38 178 THR A C 1
ATOM 1311 O O . THR A 1 178 ? -0.480 5.161 -6.908 1.00 83.38 178 THR A O 1
ATOM 1314 N N . THR A 1 179 ? -0.124 4.725 -4.745 1.00 84.38 179 THR A N 1
ATOM 1315 C CA . THR A 1 179 ? 1.331 4.571 -4.884 1.00 84.38 179 THR A CA 1
ATOM 1316 C C . THR A 1 179 ? 1.680 3.373 -5.763 1.00 84.38 179 THR A C 1
ATOM 1318 O O . THR A 1 179 ? 2.530 3.482 -6.645 1.00 84.38 179 THR A O 1
ATOM 1321 N N . ARG A 1 180 ? 1.002 2.235 -5.579 1.00 85.25 180 ARG A N 1
ATOM 1322 C CA . ARG A 1 180 ? 1.201 1.041 -6.415 1.00 85.25 180 ARG A CA 1
ATOM 1323 C C . ARG A 1 180 ? 0.830 1.282 -7.874 1.00 85.25 180 ARG A C 1
ATOM 1325 O O . ARG A 1 180 ? 1.567 0.823 -8.748 1.00 85.25 180 ARG A O 1
ATOM 1332 N N . ASP A 1 181 ? -0.246 2.020 -8.126 1.00 81.75 181 ASP A N 1
ATOM 1333 C CA . ASP A 1 181 ? -0.680 2.368 -9.480 1.00 81.75 181 ASP A CA 1
ATOM 1334 C C . ASP A 1 181 ? 0.402 3.201 -10.186 1.00 81.75 181 ASP A C 1
ATOM 1336 O O . ASP A 1 181 ? 0.835 2.847 -11.282 1.00 81.75 181 ASP A O 1
ATOM 1340 N N . VAL A 1 182 ? 0.951 4.219 -9.511 1.00 79.50 182 VAL A N 1
ATO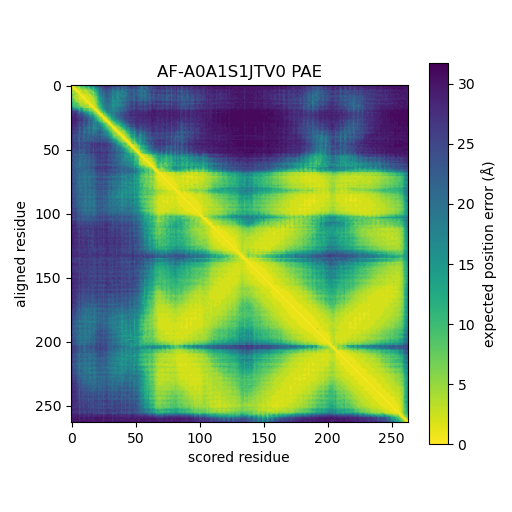M 1341 C CA . VAL A 1 182 ? 2.048 5.048 -10.048 1.00 79.50 182 VAL A CA 1
ATOM 1342 C C . VAL A 1 182 ? 3.332 4.245 -10.269 1.00 79.50 182 VAL A C 1
ATOM 1344 O O . VAL A 1 182 ? 4.031 4.457 -11.264 1.00 79.50 182 VAL A O 1
ATOM 1347 N N . LEU A 1 183 ? 3.664 3.308 -9.375 1.00 83.06 183 LEU A N 1
ATOM 1348 C CA . LEU A 1 183 ? 4.808 2.408 -9.559 1.00 83.06 183 LEU A CA 1
ATOM 1349 C C . LEU A 1 183 ? 4.615 1.514 -10.796 1.00 83.06 183 LEU A C 1
ATOM 1351 O O . LEU A 1 183 ? 5.542 1.347 -11.587 1.00 83.06 183 LEU A O 1
ATOM 1355 N N . SER A 1 184 ? 3.412 0.964 -10.984 1.00 81.12 184 SER A N 1
ATOM 1356 C CA . SER A 1 184 ? 3.059 0.135 -12.145 1.00 81.12 184 SER A CA 1
ATOM 1357 C C . SER A 1 184 ? 3.096 0.938 -13.451 1.00 81.12 184 SER A C 1
ATOM 1359 O O . SER A 1 184 ? 3.688 0.509 -14.446 1.00 81.12 184 SER A O 1
ATOM 1361 N N . GLU A 1 185 ? 2.547 2.153 -13.438 1.00 77.81 185 GLU A N 1
ATOM 1362 C CA . GLU A 1 185 ? 2.591 3.076 -14.571 1.00 77.81 185 GLU A CA 1
ATOM 1363 C C . GLU A 1 185 ? 4.036 3.461 -14.914 1.00 77.81 185 GLU A C 1
ATOM 1365 O O . GLU A 1 185 ? 4.445 3.397 -16.071 1.00 77.81 185 GLU A O 1
ATOM 1370 N N . SER A 1 186 ? 4.855 3.769 -13.908 1.00 78.44 186 SER A N 1
ATOM 1371 C CA . SER A 1 186 ? 6.273 4.091 -14.090 1.00 78.44 186 SER A CA 1
ATOM 1372 C C . SER A 1 186 ? 7.061 2.923 -14.685 1.00 78.44 186 SER A C 1
ATOM 1374 O O . SER A 1 186 ? 7.868 3.125 -15.596 1.00 78.44 186 SER A O 1
ATOM 1376 N N . ALA A 1 187 ? 6.811 1.694 -14.218 1.00 79.31 187 ALA A N 1
ATOM 1377 C CA . ALA A 1 187 ? 7.399 0.493 -14.806 1.00 79.31 187 ALA A CA 1
ATOM 1378 C C . ALA A 1 187 ? 6.987 0.339 -16.274 1.00 79.31 187 ALA A C 1
ATOM 1380 O O . ALA A 1 187 ? 7.829 0.056 -17.126 1.00 79.31 187 ALA A O 1
ATOM 1381 N N . THR A 1 188 ? 5.718 0.599 -16.576 1.00 78.38 188 THR A N 1
ATOM 1382 C CA . THR A 1 188 ? 5.183 0.564 -17.936 1.00 78.38 188 THR A CA 1
ATOM 1383 C C . THR A 1 188 ? 5.884 1.590 -18.824 1.00 78.38 188 THR A C 1
ATOM 1385 O O . THR A 1 188 ? 6.456 1.220 -19.844 1.00 78.38 188 THR A O 1
ATOM 1388 N N . VAL A 1 189 ? 5.960 2.858 -18.409 1.00 74.88 189 VAL A N 1
ATOM 1389 C CA . VAL A 1 189 ? 6.661 3.920 -19.155 1.00 74.88 189 VAL A CA 1
ATOM 1390 C C . VAL A 1 189 ? 8.126 3.552 -19.427 1.00 74.88 189 VAL A C 1
ATOM 1392 O O . VAL A 1 189 ? 8.595 3.700 -20.559 1.00 74.88 189 VAL A O 1
ATOM 1395 N N . MET A 1 190 ? 8.844 3.010 -18.436 1.00 80.12 190 MET A N 1
ATOM 1396 C CA . MET A 1 190 ? 10.210 2.509 -18.635 1.00 80.12 190 MET A CA 1
ATOM 1397 C C . MET A 1 190 ? 10.264 1.322 -19.608 1.00 80.12 190 MET A C 1
ATOM 1399 O O . MET A 1 190 ? 11.165 1.255 -20.445 1.00 80.12 190 MET A O 1
ATOM 1403 N N . GLY A 1 191 ? 9.299 0.404 -19.532 1.00 75.00 191 GLY A N 1
ATOM 1404 C CA . GLY A 1 191 ? 9.140 -0.709 -20.468 1.00 75.00 191 GLY A CA 1
ATOM 1405 C C . GLY A 1 191 ? 9.031 -0.243 -21.919 1.00 75.00 191 GLY A C 1
ATOM 1406 O O . GLY A 1 191 ? 9.678 -0.790 -22.812 1.00 75.00 191 GLY A O 1
ATOM 1407 N N . ASN A 1 192 ? 8.304 0.846 -22.140 1.00 73.62 192 ASN A N 1
ATOM 1408 C CA . ASN A 1 192 ? 8.041 1.404 -23.470 1.00 73.62 192 ASN A CA 1
ATOM 1409 C C . ASN A 1 192 ? 9.281 2.027 -24.082 1.00 73.62 192 ASN A C 1
ATOM 1411 O O . ASN A 1 192 ? 9.437 2.037 -25.302 1.00 73.62 192 ASN A O 1
ATOM 1415 N N . ALA A 1 193 ? 10.174 2.527 -23.230 1.00 73.56 193 ALA A N 1
ATOM 1416 C CA . ALA A 1 193 ? 11.447 3.083 -23.642 1.00 73.56 193 ALA A CA 1
ATOM 1417 C C . ALA A 1 193 ? 12.456 2.002 -24.074 1.00 73.56 193 ALA A C 1
ATOM 1419 O O . ALA A 1 193 ? 13.419 2.329 -24.763 1.00 73.56 193 ALA A O 1
ATOM 1420 N N . ILE A 1 194 ? 12.240 0.714 -23.762 1.00 77.06 194 ILE A N 1
ATOM 1421 C CA . ILE A 1 194 ? 13.165 -0.371 -24.141 1.00 77.06 194 ILE A CA 1
ATOM 1422 C C . ILE A 1 194 ? 13.311 -0.467 -25.665 1.00 77.06 194 ILE A C 1
ATOM 1424 O O . ILE A 1 194 ? 14.428 -0.544 -26.179 1.00 77.06 194 ILE A O 1
ATOM 1428 N N . ALA A 1 195 ? 12.199 -0.453 -26.401 1.00 74.88 195 ALA A N 1
ATOM 1429 C CA . ALA A 1 195 ? 12.222 -0.580 -27.855 1.00 74.88 195 ALA A CA 1
ATOM 1430 C C . ALA A 1 195 ? 12.934 0.587 -28.578 1.00 74.88 195 ALA A C 1
ATOM 1432 O O . ALA A 1 195 ? 13.821 0.307 -29.391 1.00 74.88 195 ALA A O 1
ATOM 1433 N N . PRO A 1 196 ? 12.634 1.874 -28.299 1.00 72.00 196 PRO A N 1
ATOM 1434 C CA . PRO A 1 196 ? 13.362 2.984 -28.908 1.00 72.00 196 PRO A CA 1
ATOM 1435 C C . PRO A 1 196 ? 14.832 3.018 -28.479 1.00 72.00 196 PRO A C 1
ATOM 1437 O O . PRO A 1 196 ? 15.689 3.318 -29.306 1.00 72.00 196 PRO A O 1
ATOM 1440 N N . VAL A 1 197 ? 15.164 2.636 -27.239 1.00 75.88 197 VAL A N 1
ATOM 1441 C CA . VAL A 1 197 ? 16.563 2.484 -26.806 1.00 75.88 197 VAL A CA 1
ATOM 1442 C C . VAL A 1 197 ? 17.288 1.438 -27.651 1.00 75.88 197 VAL A C 1
ATOM 1444 O O . VAL A 1 197 ? 18.376 1.710 -28.157 1.00 75.88 197 VAL A O 1
ATOM 1447 N N . LEU A 1 198 ? 16.679 0.272 -27.876 1.00 77.38 198 LEU A N 1
ATOM 1448 C CA . LEU A 1 198 ? 17.260 -0.784 -28.706 1.00 77.38 198 LEU A CA 1
ATOM 1449 C C . LEU A 1 198 ? 17.428 -0.337 -30.168 1.00 77.38 198 LEU A C 1
ATOM 1451 O O . LEU A 1 198 ? 18.470 -0.595 -30.772 1.00 77.38 198 LEU A O 1
ATOM 1455 N N . ALA A 1 199 ? 16.448 0.385 -30.719 1.00 72.50 199 ALA A N 1
ATOM 1456 C CA . ALA A 1 199 ? 16.531 0.951 -32.065 1.00 72.50 199 ALA A CA 1
ATOM 1457 C C . ALA A 1 199 ? 17.669 1.980 -32.188 1.00 72.50 199 ALA A C 1
ATOM 1459 O O . ALA A 1 199 ? 18.464 1.922 -33.127 1.00 72.50 199 ALA A O 1
ATOM 1460 N N . LEU A 1 200 ? 17.807 2.880 -31.209 1.00 74.25 200 LEU A N 1
ATOM 1461 C CA . LEU A 1 200 ? 18.898 3.853 -31.166 1.00 74.25 200 LEU A CA 1
ATOM 1462 C C . LEU A 1 200 ? 20.260 3.159 -31.056 1.00 74.25 200 LEU A C 1
ATOM 1464 O O . LEU A 1 200 ? 21.198 3.547 -31.747 1.00 74.25 200 LEU A O 1
ATOM 1468 N N . GLN A 1 201 ? 20.385 2.096 -30.258 1.00 72.81 201 GLN A N 1
ATOM 1469 C CA . GLN A 1 201 ? 21.640 1.348 -30.131 1.00 72.81 201 GLN A CA 1
ATOM 1470 C C . GLN A 1 201 ? 22.106 0.689 -31.443 1.00 72.81 201 GLN A C 1
ATOM 1472 O O . GLN A 1 201 ? 23.311 0.475 -31.607 1.00 72.81 201 GLN A O 1
ATOM 1477 N N . ALA A 1 202 ? 21.197 0.408 -32.382 1.00 74.38 202 ALA A N 1
ATOM 1478 C CA . ALA A 1 202 ? 21.533 -0.152 -33.692 1.00 74.38 202 ALA A CA 1
ATOM 1479 C C . ALA A 1 202 ? 22.217 0.861 -34.635 1.00 74.38 202 ALA A C 1
ATOM 1481 O O . ALA A 1 202 ? 22.841 0.460 -35.618 1.00 74.38 202 ALA A O 1
ATOM 1482 N N . ILE A 1 203 ? 22.153 2.167 -34.340 1.00 76.44 203 ILE A N 1
ATOM 1483 C CA . ILE A 1 203 ? 22.734 3.219 -35.185 1.00 76.44 203 ILE A CA 1
ATOM 1484 C C . ILE A 1 203 ? 24.259 3.331 -34.926 1.00 76.44 203 ILE A C 1
ATOM 1486 O O . ILE A 1 203 ? 24.660 3.757 -33.836 1.00 76.44 203 ILE A O 1
ATOM 1490 N N . PRO A 1 204 ? 25.142 3.050 -35.913 1.00 60.03 204 PRO A N 1
ATOM 1491 C CA . PRO A 1 204 ? 26.576 2.801 -35.679 1.00 60.03 204 PRO A CA 1
ATOM 1492 C C . PRO A 1 204 ? 27.438 3.983 -35.201 1.00 60.03 204 PRO A C 1
ATOM 1494 O O . PRO A 1 204 ? 28.592 3.768 -34.837 1.00 60.03 204 PRO A O 1
ATOM 1497 N N . ARG A 1 205 ? 26.938 5.228 -35.230 1.00 72.31 205 ARG A N 1
ATOM 1498 C CA . ARG A 1 205 ? 27.780 6.432 -35.056 1.00 72.31 205 ARG A CA 1
ATOM 1499 C C . ARG A 1 205 ? 27.499 7.222 -33.775 1.00 72.31 205 ARG A C 1
ATOM 1501 O O . ARG A 1 205 ? 28.415 7.454 -32.998 1.00 72.31 205 ARG A O 1
ATOM 1508 N N . TYR A 1 206 ? 26.242 7.591 -33.537 1.00 73.50 206 TYR A N 1
ATOM 1509 C CA . TYR A 1 206 ? 25.827 8.376 -32.360 1.00 73.50 206 TYR A CA 1
ATOM 1510 C C . TYR A 1 206 ? 24.693 7.721 -31.562 1.00 73.50 206 TYR A C 1
ATOM 1512 O O . TYR A 1 206 ? 24.340 8.186 -30.482 1.00 73.50 206 TYR A O 1
ATOM 1520 N N . GLY A 1 207 ? 24.148 6.611 -32.062 1.00 70.00 207 GLY A N 1
ATOM 1521 C CA . GLY A 1 207 ? 22.954 5.970 -31.525 1.00 70.00 207 GLY A CA 1
ATOM 1522 C C . GLY A 1 207 ? 23.050 5.567 -30.058 1.00 70.00 207 GLY A C 1
ATOM 1523 O O . GLY A 1 207 ? 22.135 5.808 -29.280 1.00 70.00 207 GLY A O 1
ATOM 1524 N N . LYS A 1 208 ? 24.209 5.045 -29.645 1.00 76.38 208 LYS A N 1
ATOM 1525 C CA . LYS A 1 208 ? 24.460 4.653 -28.250 1.00 76.38 208 LYS A CA 1
ATOM 1526 C C . LYS A 1 208 ? 24.419 5.830 -27.274 1.00 76.38 208 LYS A C 1
ATOM 1528 O O . LYS A 1 208 ? 23.994 5.648 -26.139 1.00 76.38 208 LYS A O 1
ATOM 1533 N N . MET A 1 209 ? 24.856 7.016 -27.700 1.00 74.81 209 MET A N 1
ATOM 1534 C CA . MET A 1 209 ? 24.816 8.212 -26.856 1.00 74.81 209 MET A CA 1
ATOM 1535 C C . MET A 1 209 ? 23.365 8.639 -26.626 1.00 74.81 209 MET A C 1
ATOM 1537 O O . MET A 1 209 ? 22.942 8.752 -25.481 1.00 74.81 209 MET A O 1
ATOM 1541 N N . PHE A 1 210 ? 22.587 8.773 -27.704 1.00 74.62 210 PHE A N 1
ATOM 1542 C CA . PHE A 1 210 ? 21.167 9.120 -27.617 1.00 74.62 210 PHE A CA 1
ATOM 1543 C C . PHE A 1 210 ? 20.356 8.075 -26.845 1.00 74.62 210 PHE A C 1
ATOM 1545 O O . PHE A 1 210 ? 19.508 8.445 -26.038 1.00 74.62 210 PHE A O 1
ATOM 1552 N N . ALA A 1 211 ? 20.661 6.785 -27.021 1.00 72.25 211 ALA A N 1
ATOM 1553 C CA . ALA A 1 211 ? 20.053 5.706 -26.250 1.00 72.25 211 ALA A CA 1
ATOM 1554 C C . ALA A 1 211 ? 20.274 5.896 -24.742 1.00 72.25 211 ALA A C 1
ATOM 1556 O O . ALA A 1 211 ? 19.317 5.863 -23.978 1.00 72.25 211 ALA A O 1
ATOM 1557 N N . LYS A 1 212 ? 21.511 6.174 -24.307 1.00 80.25 212 LYS A N 1
ATOM 1558 C CA . LYS A 1 212 ? 21.813 6.389 -22.883 1.00 80.25 212 LYS A CA 1
ATOM 1559 C C . LYS A 1 212 ? 21.187 7.665 -22.323 1.00 80.25 212 LYS A C 1
ATOM 1561 O O . LYS A 1 212 ? 20.736 7.646 -21.182 1.00 80.25 212 LYS A O 1
ATOM 1566 N N . THR A 1 213 ? 21.105 8.738 -23.108 1.00 75.31 213 THR A N 1
ATOM 1567 C CA . THR A 1 213 ? 20.383 9.955 -22.704 1.00 75.31 213 THR A CA 1
ATOM 1568 C C . THR A 1 213 ? 18.890 9.687 -22.530 1.00 75.31 213 THR A C 1
ATOM 1570 O O . THR A 1 213 ? 18.315 10.122 -21.536 1.00 75.31 213 THR A O 1
ATOM 1573 N N . LEU A 1 214 ? 18.275 8.932 -23.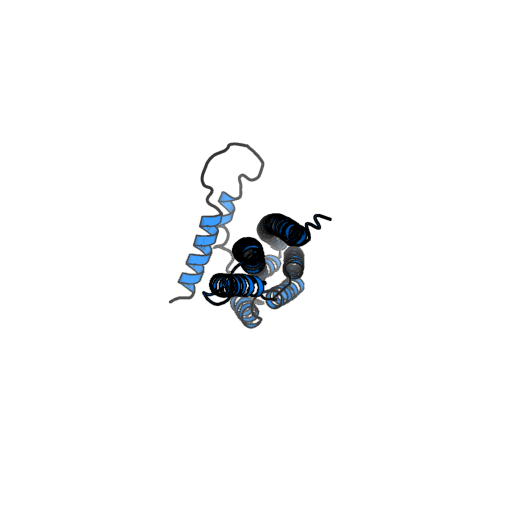445 1.00 76.81 214 LEU A N 1
ATOM 1574 C CA . LEU A 1 214 ? 16.870 8.539 -23.343 1.00 76.81 214 LEU A CA 1
ATOM 1575 C C . LEU A 1 214 ? 16.628 7.637 -22.125 1.00 76.81 214 LEU A C 1
ATOM 1577 O O . LEU A 1 214 ? 15.724 7.916 -21.341 1.00 76.81 214 LEU A O 1
ATOM 1581 N N . GLU A 1 215 ? 17.458 6.602 -21.928 1.00 81.38 215 GLU A N 1
ATOM 1582 C CA . GLU A 1 215 ? 17.366 5.727 -20.752 1.00 81.38 215 GLU A CA 1
ATOM 1583 C C . GLU A 1 215 ? 17.447 6.544 -19.451 1.00 81.38 215 GLU A C 1
ATOM 1585 O O . GLU A 1 215 ? 16.633 6.346 -18.550 1.00 81.38 215 GLU A O 1
ATOM 1590 N N . ALA A 1 216 ? 18.406 7.474 -19.355 1.00 73.88 216 ALA A N 1
ATOM 1591 C CA . ALA A 1 216 ? 18.601 8.318 -18.179 1.00 73.88 216 ALA A CA 1
ATOM 1592 C C . ALA A 1 216 ? 17.441 9.292 -17.947 1.00 73.88 216 ALA A C 1
ATOM 1594 O O . ALA A 1 216 ? 16.995 9.435 -16.811 1.00 73.88 216 ALA A O 1
ATOM 1595 N N . GLY A 1 217 ? 16.936 9.930 -19.006 1.00 71.44 217 GLY A N 1
ATOM 1596 C CA . GLY A 1 217 ? 15.822 10.871 -18.919 1.00 71.44 217 GLY A CA 1
ATOM 1597 C C . GLY A 1 217 ? 14.543 10.198 -18.428 1.00 71.44 217 GLY A C 1
ATOM 1598 O O . GLY A 1 217 ? 13.975 10.629 -17.427 1.00 71.44 217 GLY A O 1
ATOM 1599 N N . VAL A 1 218 ? 14.147 9.097 -19.078 1.00 76.62 218 VAL A N 1
ATOM 1600 C CA . VAL A 1 218 ? 12.931 8.347 -18.723 1.00 76.62 218 VAL A CA 1
ATOM 1601 C C . VAL A 1 218 ? 13.049 7.737 -17.328 1.00 76.62 218 VAL A C 1
ATOM 1603 O O . VAL A 1 218 ? 12.140 7.863 -16.511 1.00 76.62 218 VAL A O 1
ATOM 1606 N N . THR A 1 219 ? 14.187 7.109 -17.015 1.00 78.19 219 THR A N 1
ATOM 1607 C CA . THR A 1 219 ? 14.390 6.515 -15.686 1.00 78.19 219 THR A CA 1
ATOM 1608 C C . THR A 1 219 ? 14.370 7.585 -14.599 1.00 78.19 219 THR A C 1
ATOM 1610 O O . THR A 1 219 ? 13.735 7.391 -13.567 1.00 78.19 219 THR A O 1
ATOM 1613 N N . GLY A 1 220 ? 15.031 8.722 -14.830 1.00 70.06 220 GLY A N 1
ATOM 1614 C CA . GLY A 1 220 ? 15.089 9.826 -13.877 1.00 70.06 220 GLY A CA 1
ATOM 1615 C C . GLY A 1 220 ? 13.710 10.399 -13.557 1.00 70.06 220 GLY A C 1
ATOM 1616 O O . GLY A 1 220 ? 13.376 10.535 -12.380 1.00 70.06 220 GLY A O 1
ATOM 1617 N N . SER A 1 221 ? 12.887 10.677 -14.576 1.00 72.56 221 SER A N 1
ATOM 1618 C CA . SER A 1 221 ? 11.534 11.211 -14.369 1.00 72.56 221 SER A CA 1
ATOM 1619 C C . SER A 1 221 ? 10.630 10.225 -13.636 1.00 72.56 221 SER A C 1
ATOM 1621 O O . SER A 1 221 ? 9.945 10.605 -12.688 1.00 72.56 221 SER A O 1
ATOM 1623 N N . CYS A 1 222 ? 10.655 8.950 -14.032 1.00 76.38 222 CYS A N 1
ATOM 1624 C CA . CYS A 1 222 ? 9.818 7.929 -13.414 1.00 76.38 222 CYS A CA 1
ATOM 1625 C C . CYS A 1 222 ? 10.228 7.664 -11.958 1.00 76.38 222 CYS A C 1
ATOM 1627 O O . CYS A 1 222 ? 9.369 7.644 -11.082 1.00 76.38 222 CYS A O 1
ATOM 1629 N N . ILE A 1 223 ? 11.529 7.524 -11.668 1.00 80.94 223 ILE A N 1
ATOM 1630 C CA . ILE A 1 223 ? 12.009 7.307 -10.294 1.00 80.94 223 ILE A CA 1
ATOM 1631 C C . ILE A 1 223 ? 11.697 8.504 -9.393 1.00 80.94 223 ILE A C 1
ATOM 1633 O O . ILE A 1 223 ? 11.292 8.293 -8.253 1.00 80.94 223 ILE A O 1
ATOM 1637 N N . ALA A 1 224 ? 11.831 9.740 -9.881 1.00 75.25 224 ALA A N 1
ATOM 1638 C CA . ALA A 1 224 ? 11.445 10.920 -9.108 1.00 75.25 224 ALA A CA 1
ATOM 1639 C C . ALA A 1 224 ? 9.954 10.888 -8.729 1.00 75.25 224 ALA A C 1
ATOM 1641 O O . ALA A 1 224 ? 9.620 11.088 -7.564 1.00 75.25 224 ALA A O 1
ATOM 1642 N N . GLY A 1 225 ? 9.071 10.554 -9.680 1.00 73.19 225 GLY A N 1
ATOM 1643 C CA . GLY A 1 225 ? 7.643 10.364 -9.406 1.00 73.19 225 GLY A CA 1
ATOM 1644 C C . GLY A 1 225 ? 7.382 9.262 -8.374 1.00 73.19 225 GLY A C 1
ATOM 1645 O O . GLY A 1 225 ? 6.657 9.480 -7.407 1.00 73.19 225 GLY A O 1
ATOM 1646 N N . CYS A 1 226 ? 8.039 8.108 -8.520 1.00 76.81 226 CYS A N 1
ATOM 1647 C CA . CYS A 1 226 ? 7.921 7.001 -7.567 1.00 76.81 226 CYS A CA 1
ATOM 1648 C C . CYS A 1 226 ? 8.324 7.422 -6.146 1.00 76.81 226 CYS A C 1
ATOM 1650 O O . CYS A 1 226 ? 7.616 7.116 -5.191 1.00 76.81 226 CYS A O 1
ATOM 1652 N N . LEU A 1 227 ? 9.442 8.141 -6.003 1.00 79.31 227 LEU A N 1
ATOM 1653 C CA . LEU A 1 227 ? 9.947 8.587 -4.703 1.00 79.31 227 LEU A CA 1
ATOM 1654 C C . LEU A 1 227 ? 8.978 9.544 -4.003 1.00 79.31 227 LEU A C 1
ATOM 1656 O O . LEU A 1 227 ? 8.721 9.362 -2.818 1.00 79.31 227 LEU A O 1
ATOM 1660 N N . LEU A 1 228 ? 8.392 10.497 -4.734 1.00 77.75 228 LEU A N 1
ATOM 1661 C CA . LEU A 1 228 ? 7.395 11.420 -4.179 1.00 77.75 228 LEU A CA 1
ATOM 1662 C C . LEU A 1 228 ? 6.159 10.679 -3.650 1.00 77.75 228 LEU A C 1
ATOM 1664 O O . LEU A 1 228 ? 5.652 10.986 -2.576 1.00 77.75 228 LEU A O 1
ATOM 1668 N N . HIS A 1 229 ? 5.675 9.669 -4.377 1.00 81.50 229 HIS A N 1
ATOM 1669 C CA . HIS A 1 229 ? 4.529 8.885 -3.912 1.00 81.50 229 HIS A CA 1
ATOM 1670 C C . HIS A 1 229 ? 4.869 7.974 -2.725 1.00 81.50 229 HIS A C 1
ATOM 1672 O O . HIS A 1 229 ? 4.035 7.814 -1.835 1.00 81.50 229 HIS A O 1
ATOM 1678 N N . MET A 1 230 ? 6.094 7.442 -2.658 1.00 84.31 230 MET A N 1
ATOM 1679 C CA . MET A 1 230 ? 6.584 6.714 -1.481 1.00 84.31 230 MET A CA 1
ATOM 1680 C C . MET A 1 230 ? 6.705 7.619 -0.243 1.00 84.31 230 MET A C 1
ATOM 1682 O O . MET A 1 230 ? 6.425 7.170 0.868 1.00 84.31 230 MET A O 1
ATOM 1686 N N . GLU A 1 231 ? 7.077 8.890 -0.414 1.00 79.75 231 GLU A N 1
ATOM 1687 C CA . GLU A 1 231 ? 7.097 9.886 0.667 1.00 79.75 231 GLU A CA 1
ATOM 1688 C C . GLU A 1 231 ? 5.680 10.175 1.177 1.00 79.75 231 GLU A C 1
ATOM 1690 O O . GLU A 1 231 ? 5.417 10.022 2.368 1.00 79.75 231 GLU A O 1
ATOM 1695 N N . HIS A 1 232 ? 4.726 10.449 0.281 1.00 79.75 232 HIS A N 1
ATOM 1696 C CA . HIS A 1 232 ? 3.322 10.630 0.667 1.00 79.75 232 HIS A CA 1
ATOM 1697 C C . HIS A 1 232 ? 2.724 9.396 1.357 1.00 79.75 232 HIS A C 1
ATOM 1699 O O . HIS A 1 232 ? 1.923 9.532 2.282 1.00 79.75 232 HIS A O 1
ATOM 1705 N N . LEU A 1 233 ? 3.097 8.188 0.919 1.00 89.00 233 LEU A N 1
ATOM 1706 C CA . LEU A 1 233 ? 2.702 6.956 1.597 1.00 89.00 233 LEU A CA 1
ATOM 1707 C C . LEU A 1 233 ? 3.286 6.890 3.011 1.00 89.00 233 LEU A C 1
ATOM 1709 O O . LEU A 1 233 ? 2.557 6.574 3.943 1.00 89.00 233 LEU A O 1
ATOM 1713 N N . THR A 1 234 ? 4.559 7.247 3.180 1.00 89.62 234 THR A N 1
ATOM 1714 C CA . THR A 1 234 ? 5.212 7.286 4.498 1.00 89.62 234 THR A CA 1
ATOM 1715 C C . THR A 1 234 ? 4.492 8.253 5.438 1.00 89.62 234 THR A C 1
ATOM 1717 O O . THR A 1 234 ? 4.143 7.877 6.554 1.00 89.62 234 THR A O 1
ATOM 1720 N N . GLU A 1 235 ? 4.170 9.462 4.972 1.00 84.62 235 GLU A N 1
ATOM 1721 C CA . GLU A 1 235 ? 3.394 10.426 5.761 1.00 84.62 235 GLU A CA 1
ATOM 1722 C C . GLU A 1 235 ? 1.991 9.914 6.115 1.00 84.62 235 GLU A C 1
ATOM 1724 O O . GLU A 1 235 ? 1.486 10.167 7.212 1.00 84.62 235 GLU A O 1
ATOM 1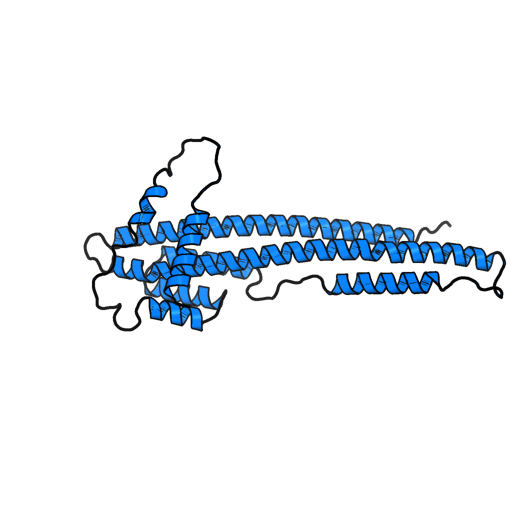729 N N . ALA A 1 236 ? 1.322 9.226 5.184 1.00 86.50 236 ALA A N 1
ATOM 1730 C CA . ALA A 1 236 ? 0.011 8.639 5.433 1.00 86.50 236 ALA A CA 1
ATOM 1731 C C . ALA A 1 236 ? 0.092 7.529 6.492 1.00 86.50 236 ALA A C 1
ATOM 1733 O O . ALA A 1 236 ? -0.727 7.519 7.411 1.00 86.50 236 ALA A O 1
ATOM 1734 N N . SER A 1 237 ? 1.106 6.664 6.421 1.00 90.38 237 SER A N 1
ATOM 1735 C CA . SER A 1 237 ? 1.375 5.622 7.418 1.00 90.38 237 SER A CA 1
ATOM 1736 C C . SER A 1 237 ? 1.712 6.202 8.794 1.00 90.38 237 SER A C 1
ATOM 1738 O O . SER A 1 237 ? 1.252 5.686 9.815 1.00 90.38 237 SER A O 1
ATOM 1740 N N . GLU A 1 238 ? 2.464 7.303 8.861 1.00 90.31 238 GLU A N 1
ATOM 1741 C CA . GLU A 1 238 ? 2.746 8.004 10.120 1.00 90.31 238 GLU A CA 1
ATOM 1742 C C . GLU A 1 238 ? 1.469 8.571 10.750 1.00 90.31 238 GLU A C 1
ATOM 1744 O O . GLU A 1 238 ? 1.210 8.360 11.939 1.00 90.31 238 GLU A O 1
ATOM 1749 N N . LYS A 1 239 ? 0.626 9.236 9.948 1.00 86.81 239 LYS A N 1
ATOM 1750 C CA . LYS A 1 239 ? -0.672 9.764 10.401 1.00 86.81 239 LYS A CA 1
ATOM 1751 C C . LYS A 1 239 ? -1.603 8.643 10.861 1.00 86.81 239 LYS A C 1
ATOM 1753 O O . LYS A 1 239 ? -2.246 8.778 11.903 1.00 86.81 239 LYS A O 1
ATOM 1758 N N . ALA A 1 240 ? -1.652 7.531 10.127 1.00 87.75 240 ALA A N 1
ATOM 1759 C CA . ALA A 1 240 ? -2.451 6.371 10.501 1.00 87.75 240 ALA A CA 1
ATOM 1760 C C . ALA A 1 240 ? -1.960 5.755 11.818 1.00 87.75 240 ALA A C 1
ATOM 1762 O O . ALA A 1 240 ? -2.750 5.550 12.738 1.00 87.75 240 ALA A O 1
ATOM 1763 N N . THR A 1 241 ? -0.645 5.579 11.967 1.00 92.75 241 THR A N 1
ATOM 1764 C CA . THR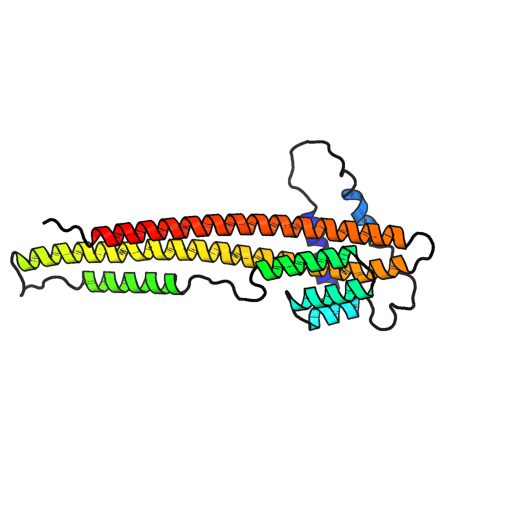 A 1 241 ? -0.021 5.110 13.214 1.00 92.75 241 THR A CA 1
ATOM 1765 C C . THR A 1 241 ? -0.363 6.021 14.391 1.00 92.75 241 THR A C 1
ATOM 1767 O O . THR A 1 241 ? -0.709 5.545 15.473 1.00 92.75 241 THR A O 1
ATOM 1770 N N . GLN A 1 242 ? -0.312 7.341 14.197 1.00 92.44 242 GLN A N 1
ATOM 1771 C CA . GLN A 1 242 ? -0.683 8.299 15.234 1.00 92.44 242 GLN A CA 1
ATOM 1772 C C . GLN A 1 242 ? -2.160 8.173 15.628 1.00 92.44 242 GLN A C 1
ATOM 1774 O O . GLN A 1 242 ? -2.471 8.167 16.818 1.00 92.44 242 GLN A O 1
ATOM 1779 N N . SER A 1 243 ? -3.064 8.038 14.655 1.00 89.38 243 SER A N 1
ATOM 1780 C CA . SER A 1 243 ? -4.493 7.847 14.920 1.00 89.38 243 SER A CA 1
ATOM 1781 C C . SER A 1 243 ? -4.766 6.549 15.689 1.00 89.38 243 SER A C 1
ATOM 1783 O O . SER A 1 243 ? -5.475 6.580 16.693 1.00 89.38 243 SER A O 1
ATOM 1785 N N . ILE A 1 244 ? -4.121 5.440 15.317 1.00 90.75 244 ILE A N 1
ATOM 1786 C CA . ILE A 1 244 ? -4.247 4.153 16.020 1.00 90.75 244 ILE A CA 1
ATOM 1787 C C . ILE A 1 244 ? -3.703 4.243 17.455 1.00 90.75 244 ILE A C 1
ATOM 1789 O O . ILE A 1 244 ? -4.313 3.715 18.388 1.00 90.75 244 ILE A O 1
ATOM 1793 N N . ASN A 1 245 ? -2.587 4.945 17.669 1.00 92.88 245 ASN A N 1
ATOM 1794 C CA . ASN A 1 245 ? -2.041 5.168 19.010 1.00 92.88 245 ASN A CA 1
ATOM 1795 C C . ASN A 1 245 ? -2.984 6.013 19.877 1.00 92.88 245 ASN A C 1
ATOM 1797 O O . ASN A 1 245 ? -3.183 5.702 21.051 1.00 92.88 245 ASN A O 1
ATOM 1801 N N . ASN A 1 246 ? -3.597 7.051 19.304 1.00 92.56 246 ASN A N 1
ATOM 1802 C CA . ASN A 1 246 ? -4.598 7.858 19.999 1.00 92.56 246 ASN A CA 1
ATOM 1803 C C . ASN A 1 246 ? -5.831 7.015 20.353 1.00 92.56 246 ASN A C 1
ATOM 1805 O O . ASN A 1 246 ? -6.281 7.046 21.496 1.00 92.56 246 ASN A O 1
ATOM 1809 N N . ALA A 1 247 ? -6.332 6.208 19.413 1.00 90.38 247 ALA A N 1
ATOM 1810 C CA . ALA A 1 247 ? -7.436 5.282 19.654 1.00 90.38 247 ALA A CA 1
ATOM 1811 C C . ALA A 1 247 ? -7.107 4.285 20.778 1.00 90.38 247 ALA A C 1
ATOM 1813 O O . ALA A 1 247 ? -7.912 4.082 21.682 1.00 90.38 247 ALA A O 1
ATOM 1814 N N . THR A 1 248 ? -5.883 3.747 20.793 1.00 91.81 248 THR A N 1
ATOM 1815 C CA . THR A 1 248 ? -5.383 2.876 21.871 1.00 91.81 248 THR A CA 1
ATOM 1816 C C . THR A 1 248 ? -5.442 3.573 23.231 1.00 91.81 248 THR A C 1
ATOM 1818 O O . THR A 1 248 ? -5.970 3.009 24.186 1.00 91.81 248 THR A O 1
ATOM 1821 N N . GLN A 1 249 ? -4.994 4.828 23.318 1.00 93.44 249 GLN A N 1
ATOM 1822 C CA . GLN A 1 249 ? -5.084 5.603 24.560 1.00 93.44 249 GLN A CA 1
ATOM 1823 C C . GLN A 1 249 ? -6.534 5.844 24.994 1.00 93.44 249 GLN A C 1
ATOM 1825 O O . GLN A 1 249 ? -6.823 5.805 26.189 1.00 93.44 249 GLN A O 1
ATOM 1830 N N . LEU A 1 250 ? -7.449 6.084 24.051 1.00 91.00 250 LEU A N 1
ATOM 1831 C CA . LEU A 1 250 ? -8.872 6.253 24.351 1.00 91.00 250 LEU A CA 1
ATOM 1832 C C . LEU A 1 250 ? -9.497 4.950 24.860 1.00 91.00 250 LEU A C 1
ATOM 1834 O O . LEU A 1 250 ? -10.247 4.985 25.837 1.00 91.00 250 LEU A O 1
ATOM 1838 N N . TYR A 1 251 ? -9.143 3.802 24.278 1.00 89.94 251 TYR A N 1
ATOM 1839 C CA . TYR A 1 251 ? -9.555 2.501 24.805 1.00 89.94 251 TYR A CA 1
ATOM 1840 C C . TYR A 1 251 ? -9.017 2.265 26.216 1.00 89.94 251 TYR A C 1
ATOM 1842 O O . TYR A 1 251 ? -9.779 1.839 27.083 1.00 89.94 251 TYR A O 1
ATOM 1850 N N . ASP A 1 252 ? -7.750 2.589 26.481 1.00 90.69 252 ASP A N 1
ATOM 1851 C CA . ASP A 1 252 ? -7.153 2.447 27.811 1.00 90.69 252 ASP A CA 1
ATOM 1852 C C . ASP A 1 252 ? -7.829 3.362 28.838 1.00 90.69 252 ASP A C 1
ATOM 1854 O O . ASP A 1 252 ? -8.119 2.943 29.959 1.00 90.69 252 ASP A O 1
ATOM 1858 N N . GLN A 1 253 ? -8.134 4.609 28.472 1.00 89.44 253 GLN A N 1
ATOM 1859 C CA . GLN A 1 253 ? -8.887 5.530 29.328 1.00 89.44 253 GLN A CA 1
ATOM 1860 C C . GLN A 1 253 ? -10.289 4.991 29.628 1.00 89.44 253 GLN A C 1
ATOM 1862 O O . GLN A 1 253 ? -10.719 4.990 30.787 1.00 89.44 253 GLN A O 1
ATOM 1867 N N . LEU A 1 254 ? -10.982 4.479 28.607 1.00 87.12 254 LEU A N 1
ATOM 1868 C CA . LEU A 1 254 ? -12.303 3.881 28.756 1.00 87.12 254 LEU A CA 1
ATOM 1869 C C . LEU A 1 254 ? -12.248 2.638 29.653 1.00 87.12 254 LEU A C 1
ATOM 1871 O O . LEU A 1 254 ? -13.072 2.500 30.557 1.00 87.12 254 LEU A O 1
ATOM 1875 N N . ALA A 1 255 ? -11.249 1.776 29.467 1.00 85.75 255 ALA A N 1
ATOM 1876 C CA . ALA A 1 255 ? -11.025 0.588 30.281 1.00 85.75 255 ALA A CA 1
ATOM 1877 C C . ALA A 1 255 ? -10.684 0.943 31.737 1.00 85.75 255 ALA A C 1
ATOM 1879 O O . ALA A 1 255 ? -11.245 0.356 32.660 1.00 85.75 255 ALA A O 1
ATOM 1880 N N . ASN A 1 256 ? -9.837 1.945 31.970 1.00 84.44 256 ASN A N 1
ATOM 1881 C CA . ASN A 1 256 ? -9.493 2.409 33.316 1.00 84.44 256 ASN A CA 1
ATOM 1882 C C . ASN A 1 256 ? -10.697 3.030 34.038 1.00 84.44 256 ASN A C 1
ATOM 1884 O O . ASN A 1 256 ? -10.849 2.843 35.245 1.00 84.44 256 ASN A O 1
ATOM 1888 N N . SER A 1 257 ? -11.610 3.682 33.308 1.00 79.56 257 SER A N 1
ATOM 1889 C CA . SER A 1 257 ? -12.882 4.159 33.871 1.00 79.56 257 SER A CA 1
ATOM 1890 C C . SER A 1 257 ? -13.796 3.022 34.360 1.00 79.56 257 SER A C 1
ATOM 1892 O O . SER A 1 257 ? -14.672 3.249 35.194 1.00 79.56 257 SER A O 1
ATOM 1894 N N . CYS A 1 258 ? -13.591 1.784 33.887 1.00 66.44 258 CYS A N 1
ATOM 1895 C CA . CYS A 1 258 ? -14.312 0.605 34.373 1.00 66.44 258 CYS A CA 1
ATOM 1896 C C . CYS A 1 258 ? -13.808 0.120 35.741 1.00 66.44 258 CYS A C 1
ATOM 1898 O O . CYS A 1 258 ? -14.571 -0.511 36.470 1.00 66.44 258 CYS A O 1
ATOM 1900 N N . TYR A 1 259 ? -12.548 0.410 36.089 1.00 59.62 259 TYR A N 1
ATOM 1901 C CA . TYR A 1 259 ? -11.876 -0.055 37.306 1.00 59.62 259 TYR A CA 1
ATOM 1902 C C . TYR A 1 259 ? -11.596 1.073 38.303 1.00 59.62 259 TYR A C 1
ATOM 1904 O O . TYR A 1 259 ? -10.632 0.973 39.061 1.00 59.62 259 TYR A O 1
ATOM 1912 N N . SER A 1 260 ? -12.402 2.141 38.358 1.00 50.62 260 SER A N 1
ATOM 1913 C CA . SER A 1 260 ? -12.312 3.074 39.487 1.00 50.62 260 SER A CA 1
ATOM 1914 C C . SER A 1 260 ? -12.759 2.350 40.764 1.00 50.62 260 SER A C 1
ATOM 1916 O O . SER A 1 260 ? -13.922 2.400 41.172 1.00 50.62 260 SER A O 1
ATOM 1918 N N . ILE A 1 261 ? -11.826 1.613 41.364 1.00 44.22 261 ILE A N 1
ATOM 1919 C CA . ILE A 1 261 ? -11.924 1.025 42.688 1.00 44.22 261 ILE A CA 1
ATOM 1920 C C . ILE A 1 261 ? -11.879 2.212 43.647 1.00 44.22 261 ILE A C 1
ATOM 1922 O O . ILE A 1 261 ? -10.822 2.602 44.131 1.00 44.22 261 ILE A O 1
ATOM 1926 N N . ASN A 1 262 ? -13.038 2.815 43.893 1.00 37.91 262 ASN A N 1
ATOM 1927 C CA . ASN A 1 262 ? -13.255 3.517 45.147 1.00 37.91 262 ASN A CA 1
ATOM 1928 C C . ASN A 1 262 ? -13.369 2.427 46.223 1.00 37.91 262 ASN A C 1
ATOM 1930 O O . ASN A 1 262 ? -14.459 1.912 46.476 1.00 37.91 262 ASN A O 1
ATOM 1934 N N . MET A 1 263 ? -12.215 2.014 46.756 1.00 33.97 263 MET A N 1
ATOM 1935 C CA . MET A 1 263 ? -12.111 1.451 48.104 1.00 33.97 263 MET A CA 1
ATOM 1936 C C . MET A 1 263 ? -12.007 2.602 49.098 1.00 33.97 263 MET A C 1
ATOM 1938 O O . MET A 1 263 ? -11.221 3.535 48.820 1.00 33.97 263 MET A O 1
#

InterPro domains:
  IPR043796 ESX-1 secretion-associated protein EspA/EspE-like [PF18879] (103-184)